Protein AF-A0A809QK45-F1 (afdb_monomer_lite)

Sequence (213 aa):
MKSGGFRRPSILADTLEALFGAIFLDAGFDAAREVIRALYAPVLASVDPTTLGKDAKTLLQEFLQSKKIALPQYNVVATHGAAHNQEFEIECLVPKLEIQVFGTGGSRRAGEQAAAKLALETALAMLVRSPAAKKAKPRASQLKLAGIATVQGDAAAAVAETKPQSARQKSLLDAETPKAEKTKASNSAANSEAEADEVLAHDVHPETHPKTA

pLDDT: mean 72.72, std 25.63, range [29.2, 98.62]

Foldseek 3Di:
DPPCLVVDVVSVVVVVVVVLVVCCVPPNDVRSVVVVCVVCVVVVVVDDPVPPPDQLQVVLQVVCVVVVFDHKDKDFPDWDDDPVQIKTKIWIDRPVLRDIFIAIDSDSVRRSSRNSNVSVVVVVVVVVDPDPDDDDDDDDDDDDDDDDDDDDDDDDDDDDDDDDDDDDDDDDDDDDDDDDDDDDDDDDDDDDDDDDDDDDDDDDDDDDDDDDD

Structure (mmCIF, N/CA/C/O backbone):
data_AF-A0A809QK45-F1
#
_entry.id   AF-A0A809QK45-F1
#
loop_
_atom_site.group_PDB
_atom_site.id
_atom_site.type_symbol
_atom_site.label_atom_id
_atom_site.label_alt_id
_atom_site.label_comp_id
_atom_site.label_asym_id
_atom_site.label_entity_id
_atom_site.label_seq_id
_atom_site.pdbx_PDB_ins_code
_atom_site.Cartn_x
_atom_site.Cartn_y
_atom_site.Cartn_z
_atom_site.occupancy
_atom_site.B_iso_or_equiv
_atom_site.auth_seq_id
_atom_site.auth_comp_id
_atom_site.auth_asym_id
_atom_site.auth_atom_id
_atom_site.pdbx_PDB_model_num
ATOM 1 N N . MET A 1 1 ? 22.207 19.625 -6.766 1.00 50.12 1 MET A N 1
ATOM 2 C CA . MET A 1 1 ? 21.008 19.145 -7.502 1.00 50.12 1 MET A CA 1
ATOM 3 C C . MET A 1 1 ? 19.793 19.952 -7.057 1.00 50.12 1 MET A C 1
ATOM 5 O O . MET A 1 1 ? 19.663 20.144 -5.857 1.00 50.12 1 MET A O 1
ATOM 9 N N . LYS A 1 2 ? 18.939 20.447 -7.971 1.00 59.69 2 LYS A N 1
ATOM 10 C CA . LYS A 1 2 ? 17.852 21.404 -7.637 1.00 59.69 2 LYS A CA 1
ATOM 11 C C . LYS A 1 2 ? 16.412 20.847 -7.702 1.00 59.69 2 LYS A C 1
ATOM 13 O O . LYS A 1 2 ? 15.522 21.472 -7.148 1.00 59.69 2 LYS A O 1
ATOM 18 N N . SER A 1 3 ? 16.168 19.692 -8.331 1.00 77.81 3 SER A N 1
ATOM 19 C CA . SER A 1 3 ? 14.808 19.149 -8.570 1.00 77.81 3 SER A CA 1
ATOM 20 C C . SER A 1 3 ? 14.350 18.041 -7.604 1.00 77.81 3 SER A C 1
ATOM 22 O O . SER A 1 3 ? 13.181 17.652 -7.614 1.00 77.81 3 SER A O 1
ATOM 24 N N . GLY A 1 4 ? 15.264 17.486 -6.798 1.00 80.50 4 GLY A N 1
ATOM 25 C CA . GLY A 1 4 ? 14.969 16.399 -5.853 1.00 80.50 4 GLY A CA 1
ATOM 26 C C . GLY A 1 4 ? 14.568 15.059 -6.491 1.00 80.50 4 GLY A C 1
ATOM 27 O O . GLY A 1 4 ? 14.076 14.190 -5.778 1.00 80.50 4 GLY A O 1
ATOM 28 N N . GLY A 1 5 ? 14.765 14.874 -7.805 1.00 82.56 5 GLY A N 1
ATOM 29 C CA . GLY A 1 5 ? 14.285 13.696 -8.548 1.00 82.56 5 GLY A CA 1
ATOM 30 C C . GLY A 1 5 ? 14.734 12.350 -7.967 1.00 82.56 5 GLY A C 1
ATOM 31 O O . GLY A 1 5 ? 13.923 11.439 -7.868 1.00 82.56 5 GLY A O 1
ATOM 32 N N . PHE A 1 6 ? 15.965 12.274 -7.449 1.00 83.50 6 PHE A N 1
ATOM 33 C CA . PHE A 1 6 ? 16.528 11.084 -6.790 1.00 83.50 6 PHE A CA 1
ATOM 34 C C . PHE A 1 6 ? 15.765 10.605 -5.537 1.00 83.50 6 PHE A C 1
ATOM 36 O O . PHE A 1 6 ? 16.063 9.537 -5.017 1.00 83.50 6 PHE A O 1
ATOM 43 N N . ARG A 1 7 ? 14.815 11.394 -5.016 1.00 84.06 7 ARG A N 1
ATOM 44 C CA . ARG A 1 7 ? 13.944 11.022 -3.887 1.00 84.06 7 ARG A CA 1
ATOM 45 C C . ARG A 1 7 ? 12.554 10.553 -4.322 1.00 84.06 7 ARG A C 1
ATOM 47 O O . ARG A 1 7 ? 11.752 10.211 -3.460 1.00 84.06 7 ARG A O 1
ATOM 54 N N . ARG A 1 8 ? 12.226 10.588 -5.620 1.00 87.50 8 ARG A N 1
ATOM 55 C CA . ARG A 1 8 ? 10.904 10.202 -6.135 1.00 87.50 8 ARG A CA 1
ATOM 56 C C . ARG A 1 8 ? 10.957 8.746 -6.610 1.00 87.50 8 ARG A C 1
ATOM 58 O O . ARG A 1 8 ? 11.655 8.490 -7.588 1.00 87.50 8 ARG A O 1
ATOM 65 N N . PRO A 1 9 ? 10.221 7.807 -5.980 1.00 87.00 9 PRO A N 1
ATOM 66 C CA . PRO A 1 9 ? 10.281 6.393 -6.350 1.00 87.00 9 PRO A CA 1
ATOM 67 C C . PRO A 1 9 ? 9.949 6.120 -7.820 1.00 87.00 9 PRO A C 1
ATOM 69 O O . PRO A 1 9 ? 10.589 5.265 -8.414 1.00 87.00 9 PRO A O 1
ATOM 72 N N . SER A 1 10 ? 9.022 6.880 -8.420 1.00 87.62 10 SER A N 1
ATOM 73 C CA . SER A 1 10 ? 8.696 6.748 -9.846 1.00 87.62 10 SER A CA 1
ATOM 74 C C . SER A 1 10 ? 9.899 7.059 -10.737 1.00 87.62 10 SER A C 1
ATOM 76 O O . SER A 1 10 ? 10.290 6.214 -11.517 1.00 87.62 10 SER A O 1
ATOM 78 N N . ILE A 1 11 ? 10.581 8.192 -10.530 1.00 91.94 11 ILE A N 1
ATOM 79 C CA . ILE A 1 11 ? 11.756 8.573 -11.336 1.00 91.94 11 ILE A CA 1
ATOM 80 C C . ILE A 1 11 ? 12.881 7.536 -11.203 1.00 91.94 11 ILE A C 1
ATOM 82 O O . ILE A 1 11 ? 13.577 7.253 -12.175 1.00 91.94 11 ILE A O 1
ATOM 86 N N . LEU A 1 12 ? 13.069 6.961 -10.010 1.00 94.06 12 LEU A N 1
ATOM 87 C CA . LEU A 1 12 ? 14.040 5.882 -9.806 1.00 94.06 12 LEU A CA 1
ATOM 88 C C . LEU A 1 12 ? 13.641 4.598 -10.552 1.00 94.06 12 LEU A C 1
ATOM 90 O O . LEU A 1 12 ? 14.515 3.958 -11.131 1.00 94.06 12 LEU A O 1
ATOM 94 N N . ALA A 1 13 ? 12.351 4.248 -10.568 1.00 94.44 13 ALA A N 1
ATOM 95 C CA . ALA A 1 13 ? 11.827 3.118 -11.333 1.00 94.44 13 ALA A CA 1
ATOM 96 C C . ALA A 1 13 ? 11.975 3.346 -12.847 1.00 94.44 13 ALA A C 1
ATOM 98 O O . ALA A 1 13 ? 12.605 2.528 -13.508 1.00 94.44 13 ALA A O 1
ATOM 99 N N . ASP A 1 14 ? 11.533 4.499 -13.363 1.00 95.44 14 ASP A N 1
ATOM 100 C CA . ASP A 1 14 ? 11.662 4.892 -14.774 1.00 95.44 14 ASP A CA 1
ATOM 101 C C . ASP A 1 14 ? 13.136 4.827 -15.240 1.00 95.44 14 ASP A C 1
ATOM 103 O O . ASP A 1 14 ? 13.447 4.377 -16.342 1.00 95.44 14 ASP A O 1
ATOM 107 N N . THR A 1 15 ? 14.076 5.239 -14.376 1.00 96.38 15 THR A N 1
ATOM 108 C CA . THR A 1 15 ? 15.524 5.182 -14.656 1.00 96.38 15 THR A CA 1
ATOM 109 C C . THR A 1 15 ? 16.054 3.742 -14.688 1.00 96.38 15 THR A C 1
ATOM 111 O O . THR A 1 15 ? 16.925 3.427 -15.499 1.00 96.38 15 THR A O 1
ATOM 114 N N . LEU A 1 16 ? 15.545 2.860 -13.822 1.00 96.12 16 LEU A N 1
ATOM 115 C CA . LEU A 1 16 ? 15.913 1.442 -13.802 1.00 96.12 16 LEU A CA 1
ATOM 116 C C . LEU A 1 16 ? 15.355 0.700 -15.028 1.00 96.12 16 LEU A C 1
ATOM 118 O O . LEU A 1 16 ? 16.074 -0.082 -15.646 1.00 96.12 16 LEU A O 1
ATOM 122 N N . GLU A 1 17 ? 14.113 0.991 -15.422 1.00 96.88 17 GLU A N 1
ATOM 123 C CA . GLU A 1 17 ? 13.506 0.462 -16.648 1.00 96.88 17 GLU A CA 1
ATOM 124 C C . GLU A 1 17 ? 14.274 0.915 -17.896 1.00 96.88 17 GLU A C 1
ATOM 126 O O . GLU A 1 17 ? 14.579 0.092 -18.759 1.00 96.88 17 GLU A O 1
ATOM 131 N N . ALA A 1 18 ? 14.684 2.187 -17.962 1.00 97.88 18 ALA A N 1
ATOM 132 C CA . ALA A 1 18 ? 15.527 2.693 -19.045 1.00 97.88 18 ALA A CA 1
ATOM 133 C C . ALA A 1 18 ? 16.890 1.975 -19.122 1.00 97.88 18 ALA A C 1
ATOM 135 O O . ALA A 1 18 ? 17.371 1.693 -20.221 1.00 97.88 18 ALA A O 1
ATOM 136 N N . LEU A 1 19 ? 17.496 1.627 -17.979 1.00 97.81 19 LEU A N 1
ATOM 137 C CA . LEU A 1 19 ? 18.737 0.845 -17.940 1.00 97.81 19 LEU A CA 1
ATOM 138 C C . LEU A 1 19 ? 18.531 -0.588 -18.458 1.00 97.81 19 LEU A C 1
ATOM 140 O O . LEU A 1 19 ? 19.356 -1.083 -19.223 1.00 97.81 19 LEU A O 1
ATOM 144 N N . PHE A 1 20 ? 17.427 -1.248 -18.093 1.00 98.06 20 PHE A N 1
ATOM 145 C CA . PHE A 1 20 ? 17.084 -2.562 -18.651 1.00 98.06 20 PHE A CA 1
ATOM 146 C C . PHE A 1 20 ? 16.799 -2.491 -20.156 1.00 98.06 20 PHE A C 1
ATOM 148 O O . PHE A 1 20 ? 17.227 -3.377 -20.894 1.00 98.06 20 PHE A O 1
ATOM 155 N N . GLY A 1 21 ? 16.152 -1.417 -20.620 1.00 98.12 21 GLY A N 1
ATOM 156 C CA . GLY A 1 21 ? 15.954 -1.134 -22.041 1.00 98.12 21 GLY A CA 1
ATOM 157 C C . GLY A 1 21 ? 17.273 -0.981 -22.802 1.00 98.12 21 GLY A C 1
ATOM 158 O O . GLY A 1 21 ? 17.435 -1.593 -23.853 1.00 98.12 21 GLY A O 1
ATOM 159 N N . ALA A 1 22 ? 18.242 -0.241 -22.254 1.00 98.44 22 ALA A N 1
ATOM 160 C CA . ALA A 1 22 ? 19.572 -0.107 -22.852 1.00 98.44 22 ALA A CA 1
ATOM 161 C C . ALA A 1 22 ? 20.294 -1.463 -22.960 1.00 98.44 22 ALA A C 1
ATOM 163 O O . ALA A 1 22 ? 20.740 -1.834 -24.039 1.00 98.44 22 ALA A O 1
ATOM 164 N N . ILE A 1 23 ? 20.313 -2.260 -21.883 1.00 98.19 23 ILE A N 1
ATOM 165 C CA . ILE A 1 23 ? 20.928 -3.602 -21.891 1.00 98.19 23 ILE A CA 1
ATOM 166 C C . ILE A 1 23 ? 20.243 -4.524 -22.914 1.00 98.19 23 ILE A C 1
ATOM 168 O O . ILE A 1 23 ? 20.918 -5.293 -23.596 1.00 98.19 23 ILE A O 1
ATOM 172 N N . PHE A 1 24 ? 18.917 -4.442 -23.050 1.00 98.38 24 PHE A N 1
ATOM 173 C CA . PHE A 1 24 ? 18.170 -5.202 -24.053 1.00 98.38 24 PHE A CA 1
ATOM 174 C C . PHE A 1 24 ? 18.530 -4.795 -25.491 1.00 98.38 24 PHE A C 1
ATOM 176 O O . PHE A 1 24 ? 18.666 -5.668 -26.345 1.00 98.38 24 PHE A O 1
ATOM 183 N N . LEU A 1 25 ? 18.702 -3.497 -25.760 1.00 98.44 25 LEU A N 1
ATOM 184 C CA . LEU A 1 25 ? 19.086 -2.992 -27.082 1.00 98.44 25 LEU A CA 1
ATOM 185 C C . LEU A 1 25 ? 20.550 -3.313 -27.432 1.00 98.44 25 LEU A C 1
ATOM 187 O O . LEU A 1 25 ? 20.824 -3.676 -28.573 1.00 98.44 25 LEU A O 1
ATOM 191 N N . ASP A 1 26 ? 21.463 -3.226 -26.462 1.00 98.25 26 ASP A N 1
ATOM 192 C CA . ASP A 1 26 ? 22.903 -3.424 -26.675 1.00 98.25 26 ASP A CA 1
ATOM 193 C C . ASP A 1 26 ? 23.318 -4.908 -26.692 1.00 98.25 26 ASP A C 1
ATOM 195 O O . ASP A 1 26 ? 24.222 -5.295 -27.433 1.00 98.25 26 ASP A O 1
ATOM 199 N N . ALA A 1 27 ? 22.689 -5.746 -25.857 1.00 97.81 27 ALA A N 1
ATOM 200 C CA . ALA A 1 27 ? 23.113 -7.129 -25.598 1.00 97.81 27 ALA A CA 1
ATOM 201 C C . ALA A 1 27 ? 21.998 -8.185 -25.759 1.00 97.81 27 ALA A C 1
ATOM 203 O O . ALA A 1 27 ? 22.238 -9.379 -25.556 1.00 97.81 27 ALA A O 1
ATOM 204 N N . GLY A 1 28 ? 20.788 -7.776 -26.146 1.00 97.88 28 GLY A N 1
ATOM 205 C CA . GLY A 1 28 ? 19.671 -8.675 -26.428 1.00 97.88 28 GLY A CA 1
ATOM 206 C C . GLY A 1 28 ? 18.946 -9.225 -25.193 1.00 97.88 28 GLY A C 1
ATOM 207 O O . GLY A 1 28 ? 19.245 -8.911 -24.037 1.00 97.88 28 GLY A O 1
ATOM 208 N N . PHE A 1 29 ? 17.947 -10.073 -25.459 1.00 97.75 29 PHE A N 1
ATOM 209 C CA . PHE A 1 29 ? 17.014 -10.574 -24.446 1.00 97.75 29 PHE A CA 1
ATOM 210 C C . PHE A 1 29 ? 17.688 -11.363 -23.319 1.00 97.75 29 PHE A C 1
ATOM 212 O O . PHE A 1 29 ? 17.414 -11.094 -22.151 1.00 97.75 29 PHE A O 1
ATOM 219 N N . ASP A 1 30 ? 18.561 -12.319 -23.641 1.00 98.19 30 ASP A N 1
ATOM 220 C CA . ASP A 1 30 ? 19.132 -13.217 -22.631 1.00 98.19 30 ASP A CA 1
ATOM 221 C C . ASP A 1 30 ? 20.040 -12.478 -21.642 1.00 98.19 30 ASP A C 1
ATOM 223 O O . ASP A 1 30 ? 19.968 -12.727 -20.437 1.00 98.19 30 ASP A O 1
ATOM 227 N N . ALA A 1 31 ? 20.822 -11.504 -22.120 1.00 97.81 31 ALA A N 1
ATOM 228 C CA . ALA A 1 31 ? 21.641 -10.647 -21.267 1.00 97.81 31 ALA A CA 1
ATOM 229 C C . ALA A 1 31 ? 20.774 -9.795 -20.323 1.00 97.81 31 ALA A C 1
ATOM 231 O O . ALA A 1 31 ? 21.003 -9.787 -19.111 1.00 97.81 31 ALA A O 1
ATOM 232 N N . ALA A 1 32 ? 19.732 -9.139 -20.849 1.00 98.19 32 ALA A N 1
ATOM 233 C CA . ALA A 1 32 ? 18.794 -8.363 -20.037 1.00 98.19 32 ALA A CA 1
ATOM 234 C C . ALA A 1 32 ? 18.061 -9.242 -19.006 1.00 98.19 32 ALA A C 1
ATOM 236 O O . ALA A 1 32 ? 17.965 -8.880 -17.831 1.00 98.19 32 ALA A O 1
ATOM 237 N N . ARG A 1 33 ? 17.605 -10.434 -19.414 1.00 97.81 33 ARG A N 1
ATOM 238 C CA . ARG A 1 33 ? 16.945 -11.422 -18.550 1.00 97.81 33 ARG A CA 1
ATOM 239 C C . ARG A 1 33 ? 17.852 -11.867 -17.405 1.00 97.81 33 ARG A C 1
ATOM 241 O O . ARG A 1 33 ? 17.383 -11.932 -16.271 1.00 97.81 33 ARG A O 1
ATOM 248 N N . GLU A 1 34 ? 19.125 -12.160 -17.666 1.00 98.06 34 GLU A N 1
ATOM 249 C CA . GLU A 1 34 ? 20.066 -12.566 -16.617 1.00 98.06 34 GLU A CA 1
ATOM 250 C C . GLU A 1 34 ? 20.407 -11.420 -15.653 1.00 98.06 34 GLU A C 1
ATOM 252 O O . GLU A 1 34 ? 20.452 -11.653 -14.444 1.00 98.06 34 GLU A O 1
ATOM 257 N N . VAL A 1 35 ? 20.530 -10.174 -16.130 1.00 97.62 35 VAL A N 1
ATOM 258 C CA . VAL A 1 35 ? 20.703 -8.997 -15.254 1.00 97.62 35 VAL A CA 1
ATOM 259 C C . VAL A 1 35 ? 19.481 -8.785 -14.354 1.00 97.62 35 VAL A C 1
ATOM 261 O O . VAL A 1 35 ? 19.626 -8.672 -13.136 1.00 97.62 35 VAL A O 1
ATOM 264 N N . ILE A 1 36 ? 18.268 -8.788 -14.920 1.00 97.19 36 ILE A N 1
ATOM 265 C CA . ILE A 1 36 ? 17.023 -8.644 -14.148 1.00 97.19 36 ILE A CA 1
ATOM 266 C C . ILE A 1 36 ? 16.903 -9.783 -13.126 1.00 97.19 36 ILE A C 1
ATOM 268 O O . ILE A 1 36 ? 16.617 -9.536 -11.953 1.00 97.19 36 ILE A O 1
ATOM 272 N N . ARG A 1 37 ? 17.186 -11.028 -13.534 1.00 96.38 37 ARG A N 1
ATOM 273 C CA . ARG A 1 37 ? 17.165 -12.201 -12.649 1.00 96.38 37 ARG A CA 1
ATOM 274 C C . ARG A 1 37 ? 18.163 -12.062 -11.501 1.00 96.38 37 ARG A C 1
ATOM 276 O O . ARG A 1 37 ? 17.786 -12.323 -10.363 1.00 96.38 37 ARG A O 1
ATOM 283 N N . ALA A 1 38 ? 19.394 -11.628 -11.769 1.00 96.31 38 ALA A N 1
ATOM 284 C CA . ALA A 1 38 ? 20.421 -11.436 -10.746 1.00 96.31 38 ALA A CA 1
ATOM 285 C C . ALA A 1 38 ? 20.035 -10.362 -9.712 1.00 96.31 38 ALA A C 1
ATOM 287 O O . ALA A 1 38 ? 20.296 -10.539 -8.523 1.00 96.31 38 ALA A O 1
ATOM 288 N N . LEU A 1 39 ? 19.374 -9.283 -10.145 1.00 95.12 39 LEU A N 1
ATOM 289 C CA . LEU A 1 39 ? 18.920 -8.202 -9.264 1.00 95.12 39 LEU A CA 1
ATOM 290 C C . LEU A 1 39 ? 17.680 -8.583 -8.437 1.00 95.12 39 LEU A C 1
ATOM 292 O O . LEU A 1 39 ? 17.622 -8.278 -7.247 1.00 95.12 39 LEU A O 1
ATOM 296 N N . TYR A 1 40 ? 16.696 -9.259 -9.039 1.00 93.19 40 TYR A N 1
ATOM 297 C CA . TYR A 1 40 ? 15.418 -9.559 -8.380 1.00 93.19 40 TYR A CA 1
ATOM 298 C C . TYR A 1 40 ? 15.400 -10.883 -7.605 1.00 93.19 40 TYR A C 1
ATOM 300 O O . TYR A 1 40 ? 14.667 -10.979 -6.622 1.00 93.19 40 TYR A O 1
ATOM 308 N N . ALA A 1 41 ? 16.200 -11.891 -7.973 1.00 92.88 41 ALA A N 1
ATOM 309 C CA . ALA A 1 41 ? 16.254 -13.168 -7.252 1.00 92.88 41 ALA A CA 1
ATOM 310 C C . ALA A 1 41 ? 16.512 -13.040 -5.731 1.00 92.88 41 ALA A C 1
ATOM 312 O O . ALA A 1 41 ? 15.760 -13.658 -4.975 1.00 92.88 41 ALA A O 1
ATOM 313 N N . PRO A 1 42 ? 17.491 -12.248 -5.236 1.00 90.50 42 PRO A N 1
ATOM 314 C CA . PRO A 1 42 ? 17.694 -12.097 -3.793 1.00 90.50 42 PRO A CA 1
ATOM 315 C C . PRO A 1 42 ? 16.534 -11.365 -3.101 1.00 90.50 42 PRO A C 1
ATOM 317 O O . PRO A 1 42 ? 16.226 -11.670 -1.953 1.00 90.50 42 PRO A O 1
ATOM 320 N N . VAL A 1 43 ? 15.854 -10.445 -3.796 1.00 86.19 43 VAL A N 1
ATOM 321 C CA . VAL A 1 43 ? 14.664 -9.759 -3.266 1.00 86.19 43 VAL A CA 1
ATOM 322 C C . VAL A 1 43 ? 13.517 -10.761 -3.115 1.00 86.19 43 VAL A C 1
ATOM 324 O O . VAL A 1 43 ? 12.972 -10.924 -2.025 1.00 86.19 43 VAL A O 1
ATOM 327 N N . LEU A 1 44 ? 13.210 -11.501 -4.184 1.00 85.12 44 LEU A N 1
ATOM 328 C CA . LEU A 1 44 ? 12.145 -12.508 -4.228 1.00 85.12 44 LEU A CA 1
ATOM 329 C C . LEU A 1 44 ? 12.369 -13.681 -3.255 1.00 85.12 44 LEU A C 1
ATOM 331 O O . LEU A 1 44 ? 11.401 -14.273 -2.793 1.00 85.12 44 LEU A O 1
ATOM 335 N N . ALA A 1 45 ? 13.615 -13.994 -2.890 1.00 86.81 45 ALA A N 1
ATOM 336 C CA . ALA A 1 45 ? 13.920 -15.021 -1.889 1.00 86.81 45 ALA A CA 1
ATOM 337 C C . ALA A 1 45 ? 13.477 -14.651 -0.454 1.00 86.81 45 ALA A C 1
ATOM 339 O O . ALA A 1 45 ? 13.326 -15.536 0.385 1.00 86.81 45 ALA A O 1
ATOM 340 N N . SER A 1 46 ? 13.270 -13.360 -0.166 1.00 78.62 46 SER A N 1
ATOM 341 C CA . SER A 1 46 ? 12.847 -12.839 1.151 1.00 78.62 46 SER A CA 1
ATOM 342 C C . SER A 1 46 ? 11.349 -12.522 1.251 1.00 78.62 46 SER A C 1
ATOM 344 O O . SER A 1 46 ? 10.886 -11.936 2.229 1.00 78.62 46 SER A O 1
ATOM 346 N N . VAL A 1 47 ? 10.594 -12.880 0.216 1.00 76.94 47 VAL A N 1
ATOM 347 C CA . VAL A 1 47 ? 9.238 -12.406 -0.049 1.00 76.94 47 VAL A CA 1
ATOM 348 C C . VAL A 1 47 ? 8.210 -13.508 0.209 1.00 76.94 47 VAL A C 1
ATOM 350 O O . VAL A 1 47 ? 8.350 -14.630 -0.268 1.00 76.94 47 VAL A O 1
ATOM 353 N N . ASP A 1 48 ? 7.138 -13.165 0.922 1.00 75.44 48 ASP A N 1
ATOM 354 C CA . ASP A 1 48 ? 5.965 -14.027 1.082 1.00 75.44 48 ASP A CA 1
ATOM 355 C C . ASP A 1 48 ? 4.954 -13.769 -0.058 1.00 75.44 48 ASP A C 1
ATOM 357 O O . ASP A 1 48 ? 4.381 -12.677 -0.139 1.00 75.44 48 ASP A O 1
ATOM 361 N N . PRO A 1 49 ? 4.688 -14.753 -0.940 1.00 69.12 49 PRO A N 1
ATOM 362 C CA . PRO A 1 49 ? 3.779 -14.585 -2.072 1.00 69.12 49 PRO A CA 1
ATOM 363 C C . PRO A 1 49 ? 2.306 -14.417 -1.668 1.00 69.12 49 PRO A C 1
ATOM 365 O O . PRO A 1 49 ? 1.495 -14.053 -2.517 1.00 69.12 49 PRO A O 1
ATOM 368 N N . THR A 1 50 ? 1.931 -14.664 -0.406 1.00 65.56 50 THR A N 1
ATOM 369 C CA . TH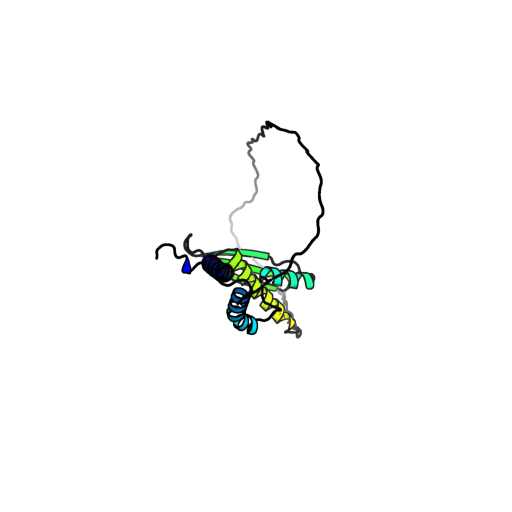R A 1 50 ? 0.556 -14.435 0.074 1.00 65.56 50 THR A CA 1
ATOM 370 C C . THR A 1 50 ? 0.295 -12.984 0.486 1.00 65.56 50 THR A C 1
ATOM 372 O O . THR A 1 50 ? -0.860 -12.553 0.495 1.00 65.56 50 THR A O 1
ATOM 375 N N . THR A 1 51 ? 1.350 -12.211 0.766 1.00 62.53 51 THR A N 1
ATOM 376 C CA . THR A 1 51 ? 1.265 -10.793 1.155 1.00 62.53 51 THR A CA 1
ATOM 377 C C . THR A 1 51 ? 1.858 -9.831 0.123 1.00 62.53 51 THR A C 1
ATOM 379 O O . THR A 1 51 ? 1.563 -8.635 0.173 1.00 62.53 51 THR A O 1
ATOM 382 N N . LEU A 1 52 ? 2.654 -10.306 -0.843 1.00 64.06 52 LEU A N 1
ATOM 383 C CA . LEU A 1 52 ? 3.279 -9.427 -1.831 1.00 64.06 52 LEU A CA 1
ATOM 384 C C . LEU A 1 52 ? 2.309 -8.919 -2.910 1.00 64.06 52 LEU A C 1
ATOM 386 O O . LEU A 1 52 ? 1.526 -9.667 -3.490 1.00 64.06 52 LEU A O 1
ATOM 390 N N . GLY A 1 53 ? 2.432 -7.635 -3.251 1.00 66.50 53 GLY A N 1
ATOM 391 C CA . GLY A 1 53 ? 1.835 -7.041 -4.453 1.00 66.50 53 GLY A CA 1
ATOM 392 C C . GLY A 1 53 ? 0.371 -6.609 -4.332 1.00 66.50 53 GLY A C 1
ATOM 393 O O . GLY A 1 53 ? -0.074 -5.802 -5.146 1.00 66.50 53 GLY A O 1
ATOM 394 N N . LYS A 1 54 ? -0.368 -7.060 -3.312 1.00 74.50 54 LYS A N 1
ATOM 395 C CA . LYS A 1 54 ? -1.707 -6.532 -3.008 1.00 74.50 54 LYS A CA 1
ATOM 396 C C . LYS A 1 54 ? -1.620 -5.337 -2.063 1.00 74.50 54 LYS A C 1
ATOM 398 O O . LYS A 1 54 ? -0.923 -5.380 -1.052 1.00 74.50 54 LYS A O 1
ATOM 403 N N . ASP A 1 55 ? -2.352 -4.269 -2.369 1.00 88.44 55 ASP A N 1
ATOM 404 C CA . ASP A 1 55 ? -2.445 -3.123 -1.470 1.00 88.44 55 ASP A CA 1
ATOM 405 C C . ASP A 1 55 ? -3.297 -3.462 -0.231 1.00 88.44 55 ASP A C 1
ATOM 407 O O . ASP A 1 55 ? -4.247 -4.249 -0.294 1.00 88.44 55 ASP A O 1
ATOM 411 N N . ALA A 1 56 ? -2.957 -2.870 0.915 1.00 91.38 56 ALA A N 1
ATOM 412 C CA . ALA A 1 56 ? -3.575 -3.192 2.199 1.00 91.38 56 ALA A CA 1
ATOM 413 C C . ALA A 1 56 ? -5.080 -2.874 2.234 1.00 91.38 56 ALA A C 1
ATOM 415 O O . ALA A 1 56 ? -5.847 -3.579 2.892 1.00 91.38 56 ALA A O 1
ATOM 416 N N . LYS A 1 57 ? -5.523 -1.851 1.490 1.00 94.12 57 LYS A N 1
ATOM 417 C CA . LYS A 1 57 ? -6.945 -1.504 1.356 1.00 94.12 57 LYS A CA 1
ATOM 418 C C . LYS A 1 57 ? -7.716 -2.571 0.574 1.00 94.12 57 LYS A C 1
ATOM 420 O O . LYS A 1 57 ? -8.843 -2.879 0.955 1.00 94.12 57 LYS A O 1
ATOM 425 N N . THR A 1 58 ? -7.139 -3.157 -0.473 1.00 93.88 58 THR A N 1
ATOM 426 C CA . THR A 1 58 ? -7.729 -4.302 -1.190 1.00 93.88 58 THR A CA 1
ATOM 427 C C . THR A 1 58 ? -7.737 -5.560 -0.322 1.00 93.88 58 THR A C 1
ATOM 429 O O . THR A 1 58 ? -8.790 -6.177 -0.177 1.00 93.88 58 THR A O 1
ATOM 432 N N . LEU A 1 59 ? -6.625 -5.892 0.349 1.00 93.81 59 LEU A N 1
ATOM 433 C CA . LEU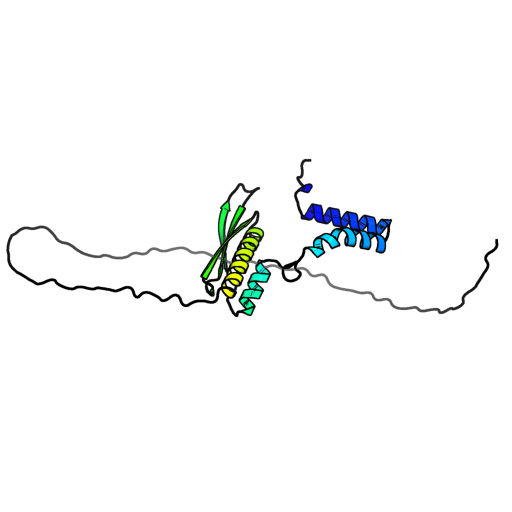 A 1 59 ? -6.548 -7.043 1.264 1.00 93.81 59 LEU A CA 1
ATOM 434 C C . LEU A 1 59 ? -7.597 -6.980 2.387 1.00 93.81 59 LEU A C 1
ATOM 436 O O . LEU A 1 59 ? -8.271 -7.972 2.666 1.00 93.81 59 LEU A O 1
ATOM 440 N N . LEU A 1 60 ? -7.781 -5.809 3.007 1.00 95.94 60 LEU A N 1
ATOM 441 C CA . LEU A 1 60 ? -8.802 -5.614 4.038 1.00 95.94 60 LEU A CA 1
ATOM 442 C C . LEU A 1 60 ? -10.226 -5.780 3.482 1.00 95.94 60 LEU A C 1
ATOM 444 O O . LEU A 1 60 ? -11.078 -6.366 4.148 1.00 95.94 60 LEU A O 1
ATOM 448 N N . GLN A 1 61 ? -10.496 -5.297 2.266 1.00 96.38 61 GLN A N 1
ATOM 449 C CA . GLN A 1 61 ? -11.805 -5.467 1.628 1.00 96.38 61 GLN A CA 1
ATOM 450 C C . GLN A 1 61 ? -12.095 -6.935 1.300 1.00 96.38 61 GLN A C 1
ATOM 452 O O . GLN A 1 61 ? -13.156 -7.424 1.686 1.00 96.38 61 GLN A O 1
ATOM 457 N N . GLU A 1 62 ? -11.153 -7.650 0.672 1.00 94.94 62 GLU A N 1
ATOM 458 C CA . GLU A 1 62 ? -11.265 -9.091 0.399 1.00 94.94 62 GLU A CA 1
ATOM 459 C C . GLU A 1 62 ? -11.525 -9.877 1.695 1.00 94.94 62 GLU A C 1
ATOM 461 O O . GLU A 1 62 ? -12.451 -10.692 1.768 1.00 94.94 62 GLU A O 1
ATOM 466 N N . PHE A 1 63 ? -10.761 -9.582 2.755 1.00 94.94 63 PHE A N 1
ATOM 467 C CA . PHE A 1 63 ? -10.928 -10.202 4.067 1.00 94.94 63 PHE A CA 1
ATOM 468 C C . PHE A 1 63 ? -12.342 -9.986 4.626 1.00 94.94 63 PHE A C 1
ATOM 470 O O . PHE A 1 63 ? -13.022 -10.957 4.969 1.00 94.94 63 PHE A O 1
ATOM 477 N N . LEU A 1 64 ? -12.819 -8.739 4.692 1.00 96.81 64 LEU A N 1
ATOM 478 C CA . LEU A 1 64 ? -14.128 -8.415 5.271 1.00 96.81 64 LEU A CA 1
ATOM 479 C C . LEU A 1 64 ? -15.283 -8.989 4.440 1.00 96.81 64 LEU A C 1
ATOM 481 O O . LEU A 1 64 ? -16.199 -9.595 5.005 1.00 96.81 64 LEU A O 1
ATOM 485 N N . GLN A 1 65 ? -15.202 -8.898 3.109 1.00 97.19 65 GLN A N 1
ATOM 486 C CA . GLN A 1 65 ? -16.177 -9.497 2.195 1.00 97.19 65 GLN A CA 1
ATOM 487 C C . GLN A 1 65 ? -16.249 -11.022 2.363 1.00 97.19 65 GLN A C 1
ATOM 489 O O . GLN A 1 65 ? -17.350 -11.566 2.467 1.00 97.19 65 GLN A O 1
ATOM 494 N N . SER A 1 66 ? -15.107 -11.712 2.500 1.00 96.12 66 SER A N 1
ATOM 495 C CA . SER A 1 66 ? -15.069 -13.169 2.737 1.00 96.12 66 SER A CA 1
ATOM 496 C C . SER A 1 66 ? -15.802 -13.595 4.019 1.00 96.12 66 SER A C 1
ATOM 498 O O . SER A 1 66 ? -16.322 -14.709 4.109 1.00 96.12 66 SER A O 1
ATOM 500 N N . LYS A 1 67 ? -15.885 -12.698 5.012 1.00 95.00 67 LYS A N 1
ATOM 501 C CA . LYS A 1 67 ? -16.598 -12.899 6.284 1.00 95.00 67 LYS A CA 1
ATOM 502 C C . LYS A 1 67 ? -18.025 -12.339 6.283 1.00 95.00 67 LYS A C 1
ATOM 504 O O . LYS A 1 67 ? -18.682 -12.390 7.321 1.00 95.00 67 LYS A O 1
ATOM 509 N N . LYS A 1 68 ? -18.520 -11.832 5.145 1.00 97.06 68 LYS A N 1
ATOM 510 C CA . LYS A 1 68 ? -19.817 -11.136 5.007 1.00 97.06 68 LYS A CA 1
ATOM 511 C C . LYS A 1 68 ? -19.943 -9.921 5.941 1.00 97.06 68 LYS A C 1
ATOM 513 O O . LYS A 1 68 ? -21.025 -9.616 6.442 1.00 97.06 68 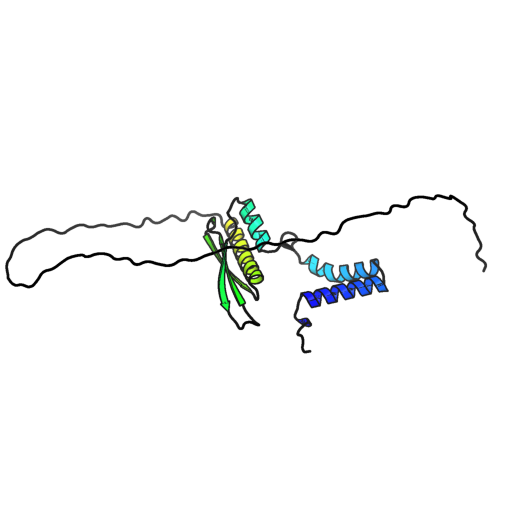LYS A O 1
ATOM 518 N N . ILE A 1 69 ? -18.826 -9.239 6.190 1.00 96.75 69 ILE A N 1
ATOM 519 C CA . ILE A 1 69 ? -18.757 -8.002 6.968 1.00 96.75 69 ILE A CA 1
ATOM 520 C C . ILE A 1 69 ? -18.798 -6.812 6.001 1.00 96.75 69 ILE A C 1
ATOM 522 O O . ILE A 1 69 ? -18.290 -6.891 4.883 1.00 96.75 69 ILE A O 1
ATOM 526 N N . ALA A 1 70 ? -19.427 -5.713 6.422 1.00 96.94 70 ALA A N 1
ATOM 527 C CA . ALA A 1 70 ? -19.460 -4.475 5.651 1.00 96.94 70 ALA A CA 1
ATOM 528 C C . ALA A 1 70 ? -18.046 -3.912 5.407 1.00 96.94 70 ALA A C 1
ATOM 530 O O . ALA A 1 70 ? -17.126 -4.133 6.196 1.00 96.94 70 ALA A O 1
ATOM 531 N N . LEU A 1 71 ? -17.896 -3.164 4.313 1.00 96.94 71 LEU A N 1
ATOM 532 C CA . LEU A 1 71 ? -16.640 -2.517 3.936 1.00 96.94 71 LEU A CA 1
ATOM 533 C C . LEU A 1 71 ? -16.178 -1.496 4.999 1.00 96.94 71 LEU A C 1
ATOM 535 O O . LEU A 1 71 ? -17.018 -0.924 5.701 1.00 96.94 71 LEU A O 1
ATOM 539 N N . PRO A 1 72 ? -14.858 -1.256 5.118 1.00 97.44 72 PRO A N 1
ATOM 540 C CA . PRO A 1 72 ? -14.307 -0.314 6.086 1.00 97.44 72 PRO A CA 1
ATOM 541 C C . PRO A 1 72 ? -14.668 1.129 5.715 1.00 97.44 72 PRO A C 1
ATOM 543 O O . PRO A 1 72 ? -14.696 1.490 4.536 1.00 97.44 72 PRO A O 1
ATOM 546 N N . GLN A 1 73 ? -14.915 1.959 6.726 1.00 98.00 73 GLN A N 1
ATOM 547 C CA . GLN A 1 73 ? -15.129 3.400 6.564 1.00 98.00 73 GLN A CA 1
ATOM 548 C C . GLN A 1 73 ? -13.812 4.135 6.832 1.00 98.00 73 GLN A C 1
ATOM 550 O O . GLN A 1 73 ? -13.092 3.765 7.758 1.00 98.00 73 GLN A O 1
ATOM 555 N N . TYR A 1 74 ? -13.508 5.164 6.035 1.00 98.00 74 TYR A N 1
ATOM 556 C CA . TYR A 1 74 ? -12.295 5.974 6.181 1.00 98.00 74 TYR A CA 1
ATOM 557 C C . TYR A 1 74 ? -12.644 7.448 6.356 1.00 98.00 74 TYR A C 1
ATOM 559 O O . TYR A 1 74 ? -13.363 8.002 5.524 1.00 98.00 74 TYR A O 1
ATOM 567 N N . ASN A 1 75 ? -12.082 8.084 7.383 1.00 98.12 75 ASN A N 1
ATOM 568 C CA . ASN A 1 75 ? -12.261 9.509 7.663 1.00 98.12 75 ASN A CA 1
ATOM 569 C C . ASN A 1 75 ? -10.898 10.208 7.726 1.00 98.12 75 ASN A C 1
ATOM 571 O O . ASN A 1 75 ? -9.978 9.710 8.370 1.00 98.12 75 ASN A O 1
ATOM 575 N N . VAL A 1 76 ? -10.762 11.383 7.103 1.00 97.88 76 VAL A N 1
ATOM 576 C CA . VAL A 1 76 ? -9.615 12.271 7.365 1.00 97.88 76 VAL A CA 1
ATOM 577 C C . VAL A 1 76 ? -9.893 12.975 8.690 1.00 97.88 76 VAL A C 1
ATOM 579 O O . VAL A 1 76 ? -10.789 13.816 8.743 1.00 97.88 76 VAL A O 1
ATOM 582 N N . VAL A 1 77 ? -9.160 12.629 9.749 1.00 97.94 77 VAL A N 1
ATOM 583 C CA . VAL A 1 77 ? -9.369 13.220 11.085 1.00 97.94 77 VAL A CA 1
ATOM 584 C C . VAL A 1 77 ? -8.493 14.445 11.323 1.00 97.94 77 VAL A C 1
ATOM 586 O O . VAL A 1 77 ? -8.922 15.378 11.997 1.00 97.94 77 VAL A O 1
ATOM 589 N N . ALA A 1 78 ? -7.313 14.494 10.701 1.00 96.75 78 ALA A N 1
ATOM 590 C CA . ALA A 1 78 ? -6.438 15.657 10.739 1.00 96.75 78 ALA A CA 1
ATOM 591 C C . ALA A 1 78 ? -5.616 15.811 9.450 1.00 96.75 78 ALA A C 1
ATOM 593 O O . ALA A 1 78 ? -5.456 14.892 8.640 1.00 96.75 78 ALA A O 1
ATOM 594 N N . THR A 1 79 ? -5.088 17.014 9.238 1.00 96.88 79 THR A N 1
ATOM 595 C CA . THR A 1 79 ? -4.073 17.292 8.218 1.00 96.88 79 THR A CA 1
ATOM 596 C C . THR A 1 79 ? -3.055 18.249 8.819 1.00 96.88 79 THR A C 1
ATOM 598 O O . THR A 1 79 ? -3.397 19.360 9.218 1.00 96.88 79 THR A O 1
ATOM 601 N N . HIS A 1 80 ? -1.813 17.792 8.898 1.00 94.25 80 HIS A N 1
ATOM 602 C CA . HIS A 1 80 ? -0.693 18.466 9.537 1.00 94.25 80 HIS A CA 1
ATOM 603 C C . HIS A 1 80 ? 0.306 18.973 8.488 1.00 94.25 80 HIS A C 1
ATOM 605 O O . HIS A 1 80 ? 0.299 18.531 7.338 1.00 94.25 80 HIS A O 1
ATOM 611 N N . GLY A 1 81 ? 1.202 19.874 8.896 1.00 93.44 81 GLY A N 1
ATOM 612 C CA . GLY A 1 81 ? 2.299 20.360 8.055 1.00 93.44 81 GLY A CA 1
ATOM 613 C C . GLY A 1 81 ? 1.919 21.455 7.049 1.00 93.44 81 GLY A C 1
ATOM 614 O O . GLY A 1 81 ? 0.761 21.840 6.887 1.00 93.44 81 GLY A O 1
ATOM 615 N N . ALA A 1 82 ? 2.938 22.001 6.383 1.00 89.38 82 ALA A N 1
ATOM 616 C CA . ALA A 1 82 ? 2.770 23.023 5.351 1.00 89.38 82 ALA A CA 1
ATOM 617 C C . ALA A 1 82 ? 2.233 22.408 4.047 1.00 89.38 82 ALA A C 1
ATOM 619 O O . ALA A 1 82 ? 2.458 21.234 3.781 1.00 89.38 82 ALA A O 1
ATOM 620 N N . ALA A 1 83 ? 1.606 23.205 3.175 1.00 84.38 83 ALA A N 1
ATOM 621 C CA . ALA A 1 83 ? 0.974 22.721 1.935 1.00 84.38 83 ALA A CA 1
ATOM 622 C C . ALA A 1 83 ? 1.888 21.887 1.000 1.00 84.38 83 ALA A C 1
ATOM 624 O O . ALA A 1 83 ? 1.397 21.064 0.237 1.00 84.38 83 ALA A O 1
ATOM 625 N N . HIS A 1 84 ? 3.210 22.080 1.063 1.00 84.50 84 HIS A N 1
ATOM 626 C CA . HIS A 1 84 ? 4.210 21.340 0.280 1.00 84.50 84 HIS A CA 1
ATOM 627 C C . HIS A 1 84 ? 4.829 20.133 1.021 1.00 84.50 84 HIS A C 1
ATOM 629 O O . HIS A 1 84 ? 5.679 19.444 0.464 1.00 84.50 84 HIS A O 1
ATOM 635 N N . ASN A 1 85 ? 4.441 19.905 2.276 1.00 88.00 85 ASN A N 1
ATOM 636 C CA . ASN A 1 85 ? 4.880 18.809 3.138 1.00 88.00 85 ASN A CA 1
ATOM 637 C C . ASN A 1 85 ? 3.744 18.463 4.120 1.00 88.00 85 ASN A C 1
ATOM 639 O O . ASN A 1 85 ? 3.886 18.628 5.334 1.00 88.00 85 ASN A O 1
ATOM 643 N N . GLN A 1 86 ? 2.584 18.092 3.568 1.00 92.94 86 GLN A N 1
ATOM 644 C CA . GLN A 1 86 ? 1.403 17.736 4.353 1.00 92.94 86 GLN A CA 1
ATOM 645 C C . GLN A 1 86 ? 1.469 16.283 4.811 1.00 92.94 86 GLN A C 1
ATOM 647 O O . GLN A 1 86 ? 1.861 15.406 4.045 1.00 92.94 86 GLN A O 1
ATOM 652 N N . GLU A 1 87 ? 0.996 16.028 6.025 1.00 96.44 87 GLU A N 1
ATOM 653 C CA . GLU A 1 87 ? 0.726 14.689 6.536 1.00 96.44 87 GLU A CA 1
ATOM 654 C C . GLU A 1 87 ? -0.769 14.560 6.836 1.00 96.44 87 GLU A C 1
ATOM 656 O O . GLU A 1 87 ? -1.357 15.402 7.511 1.00 96.44 87 GLU A O 1
ATOM 661 N N . PHE A 1 88 ? -1.399 13.514 6.310 1.00 97.62 88 PHE A N 1
ATOM 662 C CA . PHE A 1 88 ? -2.816 13.229 6.507 1.00 97.62 88 PHE A CA 1
ATOM 663 C C . PHE A 1 88 ? -2.961 12.124 7.540 1.00 97.62 88 PHE A C 1
ATOM 665 O O . PHE A 1 88 ? -2.364 11.061 7.374 1.00 97.62 88 PHE A O 1
ATOM 672 N N . GLU A 1 89 ? -3.777 12.357 8.563 1.00 98.12 89 GLU A N 1
ATOM 673 C CA . GLU A 1 89 ? -4.166 11.336 9.531 1.00 98.12 89 GLU A CA 1
ATOM 674 C C . GLU A 1 89 ? -5.539 10.783 9.147 1.00 98.12 89 GLU A C 1
ATOM 676 O O . GLU A 1 89 ? -6.515 11.531 9.013 1.00 98.12 89 GLU A O 1
ATOM 681 N N . ILE A 1 90 ? -5.590 9.472 8.922 1.00 98.56 90 ILE A N 1
ATOM 682 C CA . ILE A 1 90 ? -6.764 8.758 8.434 1.00 98.56 90 ILE A CA 1
ATOM 683 C C . ILE A 1 90 ? -7.209 7.743 9.482 1.00 98.56 90 ILE A C 1
ATOM 685 O O . ILE A 1 90 ? -6.467 6.827 9.830 1.00 98.56 90 ILE A O 1
ATOM 689 N N . GLU A 1 91 ? -8.447 7.873 9.934 1.00 98.62 91 GLU A N 1
ATOM 690 C CA . GLU A 1 91 ? -9.143 6.851 10.705 1.00 98.62 91 GLU A CA 1
ATOM 691 C C . GLU A 1 91 ? -9.673 5.757 9.765 1.00 98.62 91 GLU A C 1
ATOM 693 O O . GLU A 1 91 ? -10.227 6.062 8.708 1.00 98.62 91 GLU A O 1
ATOM 698 N N . CYS A 1 92 ? -9.552 4.492 10.167 1.00 98.62 92 CYS A N 1
ATOM 699 C CA . CYS A 1 92 ? -10.219 3.345 9.557 1.00 98.62 92 CYS A CA 1
ATOM 700 C C . CYS A 1 92 ? -11.116 2.651 10.592 1.00 98.62 92 CYS A C 1
ATOM 702 O O . CYS A 1 92 ? -10.641 2.180 11.630 1.00 98.62 92 CYS A O 1
ATOM 704 N N . LEU A 1 93 ? -12.407 2.542 10.275 1.00 98.44 93 LEU A N 1
ATOM 705 C CA . LEU A 1 93 ? -13.442 1.938 11.115 1.00 98.44 93 LEU A CA 1
ATOM 706 C C . LEU A 1 93 ? -13.984 0.649 10.488 1.00 98.44 93 LEU A C 1
ATOM 708 O O . LEU A 1 93 ? -14.419 0.639 9.334 1.00 98.44 93 LEU A O 1
ATOM 712 N N . VAL A 1 94 ? -14.066 -0.418 11.287 1.00 97.88 94 VAL A N 1
ATOM 713 C CA . VAL A 1 94 ? -14.826 -1.639 10.969 1.00 97.88 94 VAL A CA 1
ATOM 714 C C . VAL A 1 94 ? -15.806 -1.921 12.116 1.00 97.88 94 VAL A C 1
ATOM 716 O O . VAL A 1 94 ? -15.500 -2.716 13.010 1.00 97.88 94 VAL A O 1
ATOM 719 N N . PRO A 1 95 ? -17.010 -1.308 12.111 1.00 95.75 95 PRO A N 1
ATOM 720 C CA . PRO A 1 95 ? -17.919 -1.331 13.262 1.00 95.75 95 PRO A CA 1
ATOM 721 C C . PRO A 1 95 ? -18.297 -2.737 13.743 1.00 95.75 95 PRO A C 1
ATOM 723 O O . PRO A 1 95 ? -18.433 -2.974 14.938 1.00 95.75 95 PRO A O 1
ATOM 726 N N . LYS A 1 96 ? -18.423 -3.704 12.824 1.00 95.00 96 LYS A N 1
ATOM 727 C CA . LYS A 1 96 ? -18.801 -5.090 13.150 1.00 95.00 96 LYS A CA 1
ATOM 728 C C . LYS A 1 96 ? -17.722 -5.868 13.918 1.00 95.00 96 LYS A C 1
ATOM 730 O O . LYS A 1 96 ? -18.051 -6.879 14.534 1.00 95.00 96 LYS A O 1
ATOM 735 N N . LEU A 1 97 ? -16.468 -5.420 13.853 1.00 95.00 97 LEU A N 1
ATOM 736 C CA . LEU A 1 97 ? -15.329 -5.995 14.573 1.00 95.00 97 LEU A CA 1
ATOM 737 C C . LEU A 1 97 ? -14.862 -5.107 15.738 1.00 95.00 97 LEU A C 1
ATOM 739 O O . LEU A 1 97 ? -13.873 -5.442 16.376 1.00 95.00 97 LEU A O 1
ATOM 743 N N . GLU A 1 98 ? -15.543 -3.984 16.004 1.00 96.44 98 GLU A N 1
ATOM 744 C CA . GLU A 1 98 ? -15.121 -2.970 16.988 1.00 96.44 98 GLU A CA 1
ATOM 745 C C . GLU A 1 98 ? -13.693 -2.429 16.730 1.00 96.44 98 GLU A C 1
ATOM 747 O O . GLU A 1 98 ? -13.009 -1.982 17.648 1.00 96.44 98 GLU A O 1
ATOM 752 N N . ILE A 1 99 ? -13.235 -2.455 15.469 1.00 97.44 99 ILE A N 1
ATOM 753 C CA . ILE A 1 99 ? -11.912 -1.951 15.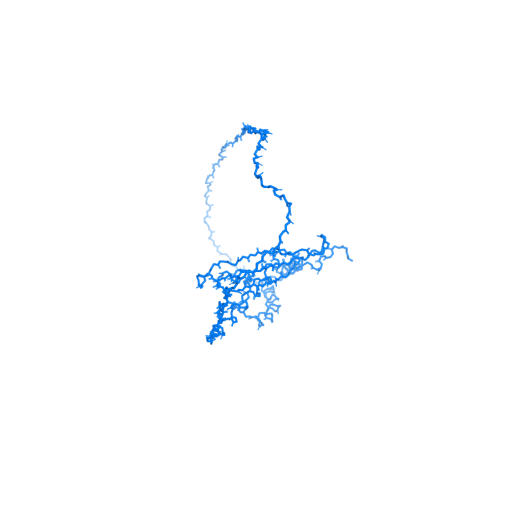074 1.00 97.44 99 ILE A CA 1
ATOM 754 C C . ILE A 1 99 ? -12.018 -0.466 14.729 1.00 97.44 99 ILE A C 1
ATOM 756 O O . ILE A 1 99 ? -12.779 -0.081 13.838 1.00 97.44 99 ILE A O 1
ATOM 760 N N . GLN A 1 100 ? -11.196 0.334 15.403 1.00 98.19 100 GLN A N 1
ATOM 761 C CA . GLN A 1 100 ? -10.925 1.741 15.125 1.00 98.19 100 GLN A CA 1
ATOM 762 C C . GLN A 1 100 ? -9.408 1.927 15.202 1.00 98.19 100 GLN A C 1
ATOM 764 O O . GLN A 1 100 ? -8.807 1.679 16.248 1.00 98.19 100 GLN A O 1
ATOM 769 N N . VAL A 1 101 ? -8.781 2.297 14.088 1.00 98.38 101 VAL A N 1
ATOM 770 C CA . VAL A 1 101 ? -7.325 2.497 13.986 1.00 98.38 101 VAL A CA 1
ATOM 771 C C . VAL A 1 101 ? -7.017 3.750 13.178 1.00 98.38 101 VAL A C 1
ATOM 773 O O . VAL A 1 101 ? -7.820 4.162 12.345 1.00 98.38 101 VAL A O 1
ATOM 776 N N . PHE A 1 102 ? -5.837 4.326 13.393 1.00 98.19 102 PHE A N 1
ATOM 777 C CA . PHE A 1 102 ? -5.386 5.547 12.728 1.00 98.19 102 PHE A CA 1
ATOM 778 C C . PHE A 1 102 ? -4.081 5.273 11.979 1.00 98.19 102 PHE A C 1
ATOM 780 O O . PHE A 1 102 ? -3.191 4.609 12.509 1.00 98.19 102 PHE A O 1
ATOM 787 N N . GLY A 1 103 ? -3.973 5.760 10.745 1.00 97.56 103 GLY A N 1
ATOM 788 C CA . GLY A 1 103 ? -2.775 5.654 9.915 1.00 97.56 103 GLY A CA 1
ATOM 789 C C . GLY A 1 103 ? -2.432 6.992 9.273 1.00 97.56 103 GLY A C 1
ATOM 790 O O . GLY A 1 103 ? -3.322 7.726 8.841 1.00 97.56 103 GLY A O 1
ATOM 791 N N . THR A 1 104 ? -1.141 7.314 9.203 1.00 97.69 104 THR A N 1
ATOM 792 C CA . THR A 1 104 ? -0.654 8.572 8.625 1.00 97.69 104 THR A CA 1
ATOM 793 C C . THR A 1 104 ? 0.016 8.373 7.268 1.00 97.69 104 THR A C 1
ATOM 795 O O . THR A 1 104 ? 0.440 7.273 6.903 1.00 97.69 104 THR A O 1
ATOM 798 N N . GLY A 1 105 ? 0.115 9.448 6.487 1.00 96.31 105 GLY A N 1
ATOM 799 C CA . GLY A 1 105 ? 0.955 9.466 5.294 1.00 96.31 105 GLY A CA 1
ATOM 800 C C . GLY A 1 105 ? 0.953 10.803 4.559 1.00 96.31 105 GLY A C 1
ATOM 801 O O . GLY A 1 105 ? 0.028 11.601 4.687 1.00 96.31 105 GLY A O 1
ATOM 802 N N . GLY A 1 106 ? 1.963 11.021 3.709 1.00 95.25 106 GLY A N 1
ATOM 803 C CA . GLY A 1 106 ? 2.126 12.249 2.907 1.00 95.25 106 GLY A CA 1
ATOM 804 C C . GLY A 1 106 ? 1.064 12.484 1.817 1.00 95.25 106 GLY A C 1
ATOM 805 O O . GLY A 1 106 ? 1.166 13.407 1.016 1.00 95.25 106 GLY A O 1
ATOM 806 N N . SER A 1 107 ? 0.050 11.622 1.739 1.00 94.81 107 SER A N 1
ATOM 807 C CA . SER A 1 107 ? -1.163 11.806 0.940 1.00 94.81 107 SER A CA 1
ATOM 808 C C . SER A 1 107 ? -2.310 11.037 1.594 1.00 94.81 107 SER A C 1
ATOM 810 O O . SER A 1 107 ? -2.067 10.038 2.275 1.00 94.81 107 SER A O 1
ATOM 812 N N . ARG A 1 108 ? -3.564 11.433 1.331 1.00 95.62 108 ARG A N 1
ATOM 813 C CA . ARG A 1 108 ? -4.751 10.705 1.826 1.00 95.62 108 ARG A CA 1
ATOM 814 C C . ARG A 1 108 ? -4.705 9.214 1.476 1.00 95.62 108 ARG A C 1
ATOM 816 O O . ARG A 1 108 ? -4.890 8.381 2.352 1.00 95.62 108 ARG A O 1
ATOM 823 N N . ARG A 1 109 ? -4.340 8.873 0.230 1.00 95.31 109 ARG A N 1
ATOM 824 C CA . ARG A 1 109 ? -4.178 7.476 -0.218 1.00 95.31 109 ARG A CA 1
ATOM 825 C C . ARG A 1 109 ? -3.119 6.723 0.594 1.00 95.31 109 ARG A C 1
ATOM 827 O O . ARG A 1 109 ? -3.322 5.550 0.882 1.00 95.31 109 ARG A O 1
ATOM 834 N N . ALA A 1 110 ? -2.006 7.363 0.955 1.00 94.25 110 ALA A N 1
ATOM 835 C CA . ALA A 1 110 ? -0.973 6.729 1.776 1.00 94.25 110 ALA A CA 1
ATOM 836 C C . ALA A 1 110 ? -1.464 6.474 3.213 1.00 94.25 110 ALA A C 1
ATOM 838 O O . ALA A 1 110 ? -1.302 5.362 3.710 1.00 94.25 110 ALA A O 1
ATOM 839 N N . GLY A 1 111 ? -2.132 7.453 3.834 1.00 96.81 111 GLY A N 1
ATOM 840 C CA . GLY A 1 111 ? -2.733 7.288 5.163 1.00 96.81 111 GLY A CA 1
ATOM 841 C C . GLY A 1 111 ? -3.834 6.221 5.193 1.00 96.81 111 GLY A C 1
ATOM 842 O O . GLY A 1 111 ? -3.851 5.388 6.093 1.00 96.81 111 GLY A O 1
ATOM 843 N N . GLU A 1 112 ? -4.691 6.158 4.166 1.00 97.62 112 GLU A N 1
ATOM 844 C CA . GLU A 1 112 ? -5.700 5.098 4.015 1.00 97.62 112 GLU A CA 1
ATOM 845 C C . GLU A 1 112 ? -5.064 3.704 3.948 1.00 97.62 112 GLU A C 1
ATOM 847 O O . GLU A 1 112 ? -5.558 2.777 4.581 1.00 97.62 112 GLU A O 1
ATOM 852 N N . GLN A 1 113 ? -3.960 3.545 3.210 1.00 96.88 113 GLN A N 1
ATOM 853 C CA . GLN A 1 113 ? -3.238 2.271 3.119 1.00 96.88 113 GLN A CA 1
ATOM 854 C C . GLN A 1 113 ? -2.577 1.888 4.451 1.00 96.88 113 GLN A C 1
ATOM 856 O O . GLN A 1 113 ? -2.629 0.723 4.846 1.00 96.88 113 GLN A O 1
ATOM 861 N N . ALA A 1 114 ? -2.007 2.857 5.175 1.00 96.62 114 ALA A N 1
ATOM 862 C CA . ALA A 1 114 ? -1.457 2.636 6.511 1.00 96.62 114 ALA A CA 1
ATOM 863 C C . ALA A 1 114 ? -2.547 2.206 7.512 1.00 96.62 114 ALA A C 1
ATOM 865 O O . ALA A 1 114 ? -2.387 1.205 8.212 1.00 96.62 114 ALA A O 1
ATOM 866 N N . ALA A 1 115 ? -3.688 2.902 7.527 1.00 98.00 115 ALA A N 1
ATOM 867 C CA . ALA A 1 115 ? -4.820 2.579 8.393 1.00 98.00 115 ALA A CA 1
ATOM 868 C C . ALA A 1 115 ? -5.441 1.212 8.041 1.00 98.00 115 ALA A C 1
ATOM 870 O O . ALA A 1 115 ? -5.740 0.416 8.931 1.00 98.00 115 ALA A O 1
ATOM 871 N N . ALA A 1 116 ? -5.562 0.895 6.745 1.00 97.62 116 ALA A N 1
ATOM 872 C CA . ALA A 1 116 ? -6.046 -0.401 6.270 1.00 97.62 116 ALA A CA 1
ATOM 873 C C . ALA A 1 116 ? -5.153 -1.565 6.725 1.00 97.62 116 ALA A C 1
ATOM 875 O O . ALA A 1 116 ? -5.663 -2.604 7.146 1.00 97.62 116 ALA A O 1
ATOM 876 N N . LYS A 1 117 ? -3.825 -1.383 6.678 1.00 96.44 117 LYS A N 1
ATOM 877 C CA . LYS A 1 117 ? -2.855 -2.385 7.139 1.00 96.44 117 LYS A CA 1
ATOM 878 C C . LYS A 1 117 ? -3.049 -2.700 8.625 1.00 96.44 117 LYS A C 1
ATOM 880 O O . LYS A 1 117 ? -3.218 -3.864 8.976 1.00 96.44 117 LYS A O 1
ATOM 885 N N . LEU A 1 118 ? -3.122 -1.671 9.472 1.00 97.44 118 LEU A N 1
ATOM 886 C CA . LEU A 1 118 ? -3.348 -1.824 10.916 1.00 97.44 118 LEU A CA 1
ATOM 887 C C . LEU A 1 118 ? -4.698 -2.492 11.229 1.00 97.44 118 LEU A C 1
ATOM 889 O O . LEU A 1 118 ? -4.787 -3.339 12.121 1.00 97.44 118 LEU A O 1
ATOM 893 N N . ALA A 1 119 ? -5.754 -2.153 10.483 1.00 97.75 119 ALA A N 1
ATOM 894 C CA . ALA A 1 119 ? -7.070 -2.766 10.648 1.00 97.75 119 ALA A CA 1
ATOM 895 C C . ALA A 1 119 ? -7.067 -4.252 10.250 1.00 97.75 119 ALA A C 1
ATOM 897 O O . ALA A 1 119 ? -7.671 -5.069 10.946 1.00 97.75 119 ALA A O 1
ATOM 898 N N . LEU A 1 120 ? -6.357 -4.619 9.177 1.00 96.06 120 LEU A N 1
ATOM 899 C CA . LEU A 1 120 ? -6.192 -6.009 8.752 1.00 96.06 120 LEU A CA 1
ATOM 900 C C . LEU A 1 120 ? -5.380 -6.820 9.771 1.00 96.06 120 LEU A C 1
ATOM 902 O O . LEU A 1 120 ? -5.820 -7.893 10.174 1.00 96.06 120 LEU A O 1
ATOM 906 N N . GLU A 1 121 ? -4.245 -6.296 10.238 1.00 95.00 121 GLU A N 1
ATOM 907 C CA . GLU A 1 121 ? -3.426 -6.919 11.289 1.00 95.00 121 GLU A CA 1
ATOM 908 C C . GLU A 1 121 ? -4.244 -7.153 12.570 1.00 95.00 121 GLU A C 1
ATOM 910 O O . GLU A 1 121 ? -4.233 -8.253 13.129 1.00 95.00 121 GLU A O 1
ATOM 915 N N . THR A 1 122 ? -5.038 -6.160 12.983 1.00 96.00 122 THR A N 1
ATOM 916 C CA . THR A 1 122 ? -5.951 -6.272 14.131 1.00 96.00 122 THR A CA 1
ATOM 917 C C . THR A 1 122 ? -7.006 -7.360 13.908 1.00 96.00 122 THR A C 1
ATOM 919 O O . THR A 1 122 ? -7.214 -8.211 14.775 1.00 96.00 122 THR A O 1
ATOM 922 N N . ALA A 1 123 ? -7.647 -7.385 12.736 1.00 94.38 123 ALA A N 1
ATOM 923 C CA . ALA A 1 123 ? -8.679 -8.366 12.410 1.00 94.38 123 ALA A CA 1
ATOM 924 C C . ALA A 1 123 ? -8.135 -9.806 12.341 1.00 94.38 123 ALA A C 1
ATOM 926 O O . ALA A 1 123 ? -8.796 -10.740 12.800 1.00 94.38 1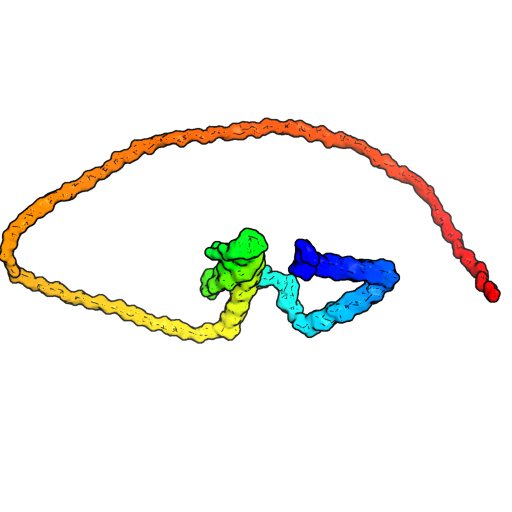23 ALA A O 1
ATOM 927 N N . LEU A 1 124 ? -6.916 -9.993 11.825 1.00 92.88 124 LEU A N 1
ATOM 928 C CA . LEU A 1 124 ? -6.225 -11.284 11.812 1.00 92.88 124 LEU A CA 1
ATOM 929 C C . LEU A 1 124 ? -5.847 -11.731 13.233 1.00 92.88 124 LEU A C 1
ATOM 931 O O . LEU A 1 124 ? -6.098 -12.880 13.600 1.00 92.88 124 LEU A O 1
ATOM 935 N N . ALA A 1 125 ? -5.335 -10.826 14.073 1.00 91.88 125 ALA A N 1
ATOM 936 C CA . ALA A 1 125 ? -5.012 -11.125 15.469 1.00 91.88 125 ALA A CA 1
ATOM 937 C C . ALA A 1 125 ? -6.249 -11.549 16.290 1.00 91.88 125 ALA A C 1
ATOM 939 O O . ALA A 1 125 ? -6.158 -12.436 17.144 1.00 91.88 125 ALA A O 1
ATOM 940 N N . MET A 1 126 ? -7.424 -10.973 16.005 1.00 89.44 126 MET A N 1
ATOM 941 C CA . MET A 1 126 ? -8.692 -11.381 16.624 1.00 89.44 126 MET A CA 1
ATOM 942 C C . MET A 1 126 ? -9.107 -12.816 16.266 1.00 89.44 126 MET A C 1
ATOM 944 O O . MET A 1 126 ? -9.713 -13.483 17.101 1.00 89.44 126 MET A O 1
ATOM 948 N N . LEU A 1 127 ? -8.765 -13.323 15.073 1.00 83.38 127 LEU A N 1
ATOM 949 C CA . LEU A 1 127 ? -9.061 -14.711 14.685 1.00 83.38 127 LEU A CA 1
ATOM 950 C C . LEU A 1 127 ? -8.198 -15.733 15.438 1.00 83.38 127 LEU A C 1
ATOM 952 O O . LEU A 1 127 ? -8.680 -16.815 15.765 1.00 83.38 127 LEU A O 1
ATOM 956 N N . VAL A 1 128 ? -6.941 -15.392 15.738 1.00 80.88 128 VAL A N 1
ATOM 957 C CA . VAL A 1 128 ? -6.037 -16.247 16.532 1.00 80.88 128 VAL A CA 1
ATOM 958 C C . VAL A 1 128 ? -6.474 -16.285 18.003 1.00 80.88 128 VAL A C 1
ATOM 960 O O . VAL A 1 128 ? -6.337 -17.300 18.688 1.00 80.88 128 VAL A O 1
ATOM 963 N N . ARG A 1 129 ? -7.039 -15.182 18.507 1.00 69.06 129 ARG A N 1
ATOM 964 C CA . ARG A 1 129 ? -7.429 -15.023 19.911 1.00 69.06 129 ARG A CA 1
ATOM 965 C C . ARG A 1 129 ? -8.879 -15.458 20.153 1.00 69.06 129 ARG A C 1
ATOM 967 O O . ARG A 1 129 ? -9.760 -14.625 20.355 1.00 69.06 129 ARG A O 1
ATOM 974 N N . SER A 1 130 ? -9.102 -16.775 20.177 1.00 5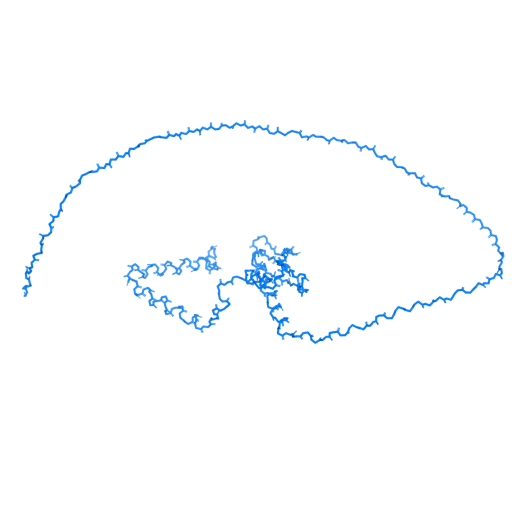4.06 130 SER A N 1
ATOM 975 C CA . SER A 1 130 ? -10.411 -17.382 20.478 1.00 54.06 130 SER A CA 1
ATOM 976 C C . SER A 1 130 ? -11.071 -16.747 21.721 1.00 54.06 130 SER A C 1
ATOM 978 O O . SER A 1 130 ? -10.398 -16.574 22.747 1.00 54.06 130 SER A O 1
ATOM 980 N N . PRO A 1 131 ? -12.365 -16.365 21.668 1.00 53.75 131 PRO A N 1
ATOM 981 C CA . PRO A 1 131 ? -12.995 -15.562 22.708 1.00 53.75 131 PRO A CA 1
ATOM 982 C C . PRO A 1 131 ? -13.326 -16.398 23.950 1.00 53.75 131 PRO A C 1
ATOM 984 O O . PRO A 1 131 ? -14.450 -16.868 24.135 1.00 53.75 131 PRO A O 1
ATOM 987 N N . ALA A 1 132 ? -12.362 -16.518 24.864 1.00 54.44 132 ALA A N 1
ATOM 988 C CA . ALA A 1 132 ? -12.643 -16.912 26.240 1.00 54.44 132 ALA A CA 1
ATOM 989 C C . ALA A 1 132 ? -13.657 -15.920 26.844 1.00 54.44 132 ALA A C 1
ATOM 991 O O . ALA A 1 132 ? -13.405 -14.714 26.911 1.00 54.44 132 ALA A O 1
ATOM 992 N N . ALA A 1 133 ? -14.830 -16.426 27.231 1.00 52.91 133 ALA A N 1
ATOM 993 C CA . ALA A 1 133 ? -16.006 -15.612 27.523 1.00 52.91 133 ALA A CA 1
ATOM 994 C C . ALA A 1 133 ? -15.753 -14.537 28.600 1.00 52.91 133 ALA A C 1
ATOM 996 O O . ALA A 1 133 ? -15.574 -14.841 29.784 1.00 52.91 133 ALA A O 1
ATOM 997 N N . LYS A 1 134 ? -15.827 -13.257 28.207 1.00 58.47 134 LYS A N 1
ATOM 998 C CA . LYS A 1 134 ? -15.865 -12.124 29.143 1.00 58.47 134 LYS A CA 1
ATOM 999 C C . LYS A 1 134 ? -17.182 -12.172 29.929 1.00 58.47 134 LYS A C 1
ATOM 1001 O O . LYS A 1 134 ? -18.208 -11.693 29.452 1.00 58.47 134 LYS A O 1
ATOM 1006 N N . LYS A 1 135 ? -17.168 -12.742 31.140 1.00 50.47 135 LYS A N 1
ATOM 1007 C CA . LYS A 1 135 ? -18.322 -12.707 32.056 1.00 50.47 135 LYS A CA 1
ATOM 1008 C C . LYS A 1 135 ? -18.658 -11.254 32.408 1.00 50.47 135 LYS A C 1
ATOM 1010 O O . LYS A 1 135 ? -17.908 -10.603 33.134 1.00 50.47 135 LYS A O 1
ATOM 1015 N N . ALA A 1 136 ? -19.792 -10.756 31.920 1.00 54.25 136 ALA A N 1
ATOM 1016 C CA . ALA A 1 136 ? -20.317 -9.458 32.322 1.00 54.25 136 ALA A CA 1
ATOM 1017 C C . ALA A 1 136 ? -20.719 -9.493 33.807 1.00 54.25 136 ALA A C 1
ATOM 1019 O O . ALA A 1 136 ? -21.500 -10.343 34.233 1.00 54.25 136 ALA A O 1
ATOM 1020 N N . LYS A 1 137 ? -20.179 -8.566 34.602 1.00 60.03 137 LYS A N 1
ATOM 1021 C CA . LYS A 1 137 ? -20.538 -8.396 36.015 1.00 60.03 137 LYS A CA 1
ATOM 1022 C C . LYS A 1 137 ? -21.804 -7.523 36.073 1.00 60.03 137 LYS A C 1
ATOM 1024 O O . LYS A 1 137 ? -21.756 -6.411 35.541 1.00 60.03 137 LYS A O 1
ATOM 1029 N N . PRO A 1 138 ? -22.928 -7.973 36.660 1.00 54.34 138 PRO A N 1
ATOM 1030 C CA . PRO A 1 138 ? -24.145 -7.168 36.688 1.00 54.34 138 PRO A CA 1
ATOM 1031 C C . PRO A 1 138 ? -23.933 -5.912 37.542 1.00 54.34 138 PRO A C 1
ATOM 1033 O O . PRO A 1 138 ? -23.451 -5.989 38.673 1.00 54.34 138 PRO A O 1
ATOM 1036 N N . ARG A 1 139 ? -24.296 -4.744 37.000 1.00 56.31 139 ARG A N 1
ATOM 1037 C CA . ARG A 1 139 ? -24.361 -3.492 37.766 1.00 56.31 139 ARG A CA 1
ATOM 1038 C C . ARG A 1 139 ? -25.585 -3.552 38.678 1.00 56.31 139 ARG A C 1
ATOM 1040 O O . ARG A 1 139 ? -26.708 -3.592 38.186 1.00 56.31 139 ARG A O 1
ATOM 1047 N N . ALA A 1 140 ? -25.372 -3.552 39.991 1.00 58.84 140 ALA A N 1
ATOM 1048 C CA . ALA A 1 140 ? -26.460 -3.503 40.959 1.00 58.84 140 ALA A CA 1
ATOM 1049 C C . ALA A 1 140 ? -27.104 -2.107 40.966 1.00 58.84 140 ALA A C 1
ATOM 1051 O O . ALA A 1 140 ? -26.510 -1.140 41.439 1.00 58.84 140 ALA A O 1
ATOM 1052 N N . SER A 1 141 ? -28.329 -2.002 40.453 1.00 59.09 141 SER A N 1
ATOM 1053 C CA . SER A 1 141 ? -29.176 -0.819 40.604 1.00 59.09 141 SER A CA 1
ATOM 1054 C C . SER A 1 141 ? -29.851 -0.848 41.975 1.00 59.09 141 SER A C 1
ATOM 1056 O O . SER A 1 141 ? -30.877 -1.508 42.148 1.00 59.09 141 SER A O 1
ATOM 1058 N N . GLN A 1 142 ? -29.286 -0.149 42.959 1.00 57.75 142 GLN A N 1
ATOM 1059 C CA . GLN A 1 142 ? -29.904 -0.033 44.278 1.00 57.75 142 GLN A CA 1
ATOM 1060 C C . GLN A 1 142 ? -30.695 1.277 44.380 1.00 57.75 142 GLN A C 1
ATOM 1062 O O . GLN A 1 142 ? -30.174 2.311 44.789 1.00 57.75 142 GLN A O 1
ATOM 1067 N N . LEU A 1 143 ? -31.980 1.227 44.012 1.00 54.22 143 LEU A N 1
ATOM 1068 C CA . LEU A 1 143 ? -32.944 2.210 44.507 1.00 54.22 143 LEU A CA 1
ATOM 1069 C C . LEU A 1 143 ? -33.140 1.965 46.007 1.00 54.22 143 LEU A C 1
ATOM 1071 O O . LEU A 1 143 ? -33.355 0.825 46.424 1.00 54.22 143 LEU A O 1
ATOM 1075 N N . LYS A 1 144 ? -33.156 3.032 46.809 1.00 47.19 144 LYS A N 1
ATOM 1076 C CA . LYS A 1 144 ? -33.789 3.001 48.129 1.00 47.19 144 LYS A CA 1
ATOM 1077 C C . LYS A 1 144 ? -34.636 4.248 48.346 1.00 47.19 144 LYS A C 1
ATOM 1079 O O . LYS A 1 144 ? -34.151 5.372 48.304 1.00 47.19 144 LYS A O 1
ATOM 1084 N N . LEU A 1 145 ? -35.919 3.987 48.551 1.00 47.03 145 LEU A N 1
ATOM 1085 C CA . LEU A 1 145 ? -36.986 4.929 48.847 1.00 47.03 145 LEU A CA 1
ATOM 1086 C C . LEU A 1 145 ? -37.182 4.967 50.367 1.00 47.03 145 LEU A C 1
ATOM 1088 O O . LEU A 1 145 ? -37.422 3.916 50.957 1.00 47.03 145 LEU A O 1
ATOM 1092 N N . ALA A 1 146 ? -37.104 6.147 50.985 1.00 43.59 146 ALA A N 1
ATOM 1093 C CA . ALA A 1 146 ? -37.587 6.395 52.346 1.00 43.59 146 ALA A CA 1
ATOM 1094 C C . ALA A 1 146 ? -37.719 7.909 52.596 1.00 43.59 146 ALA A C 1
ATOM 1096 O O . ALA A 1 146 ? -36.763 8.563 53.000 1.00 43.59 146 ALA A O 1
ATOM 1097 N N . GLY A 1 147 ? -38.907 8.462 52.349 1.00 38.97 147 GLY A N 1
ATOM 1098 C CA . GLY A 1 147 ? -39.295 9.809 52.772 1.00 38.97 147 GLY A CA 1
ATOM 1099 C C . GLY A 1 147 ? -40.592 9.706 53.564 1.00 38.97 147 GLY A C 1
ATOM 1100 O O . GLY A 1 147 ? -41.650 9.519 52.971 1.00 38.97 147 GLY A O 1
ATOM 1101 N N . ILE A 1 148 ? -40.495 9.741 54.893 1.00 48.84 148 ILE A N 1
ATOM 1102 C CA . ILE A 1 148 ? -41.636 9.604 55.809 1.00 48.84 148 ILE A CA 1
ATOM 1103 C C . ILE A 1 148 ? -42.116 11.015 56.174 1.00 48.84 148 ILE A C 1
ATOM 1105 O O . ILE A 1 148 ? -41.294 11.886 56.450 1.00 48.84 148 ILE A O 1
ATOM 1109 N N . ALA A 1 149 ? -43.427 11.254 56.144 1.00 37.62 149 ALA A N 1
ATOM 1110 C CA . ALA A 1 149 ? -44.008 12.581 56.344 1.00 37.62 149 ALA A CA 1
ATOM 1111 C C . ALA A 1 149 ? -44.173 12.963 57.828 1.00 37.62 149 ALA A C 1
ATOM 1113 O O . ALA A 1 149 ? -44.609 12.141 58.632 1.00 37.62 149 ALA A O 1
ATOM 1114 N N . THR A 1 150 ? -43.939 14.242 58.151 1.00 41.81 150 THR A N 1
ATOM 1115 C CA . THR A 1 150 ? -44.362 14.911 59.402 1.00 41.81 150 THR A CA 1
ATOM 1116 C C . THR A 1 150 ? -44.708 16.389 59.161 1.00 41.81 150 THR A C 1
ATOM 1118 O O . THR A 1 150 ? -44.115 17.027 58.295 1.00 41.81 150 THR A O 1
ATOM 1121 N N . VAL A 1 151 ? -45.650 16.919 59.950 1.00 41.31 151 VAL A N 1
ATOM 1122 C CA . VAL A 1 151 ? -46.307 18.250 59.878 1.00 41.31 151 VAL A CA 1
ATOM 1123 C C . VAL A 1 151 ? -46.443 18.761 61.335 1.00 41.31 151 VAL A C 1
ATOM 1125 O O . VAL A 1 151 ? -46.505 17.922 62.231 1.00 41.31 151 VAL A O 1
ATOM 1128 N N . GLN A 1 152 ? -46.474 20.048 61.714 1.00 37.44 152 GLN A N 1
ATOM 1129 C CA . GLN A 1 152 ? -46.658 21.341 61.012 1.00 37.44 152 GLN A CA 1
ATOM 1130 C C . GLN A 1 152 ? -45.363 22.211 61.123 1.00 37.44 152 GLN A C 1
ATOM 1132 O O . GLN A 1 152 ? -44.299 21.632 61.316 1.00 37.44 152 GLN A O 1
ATOM 1137 N N . GLY A 1 153 ? -45.302 23.546 60.978 1.00 34.19 153 GLY A N 1
ATOM 1138 C CA . GLY A 1 153 ? -46.328 24.589 60.833 1.00 34.19 153 GLY A CA 1
ATOM 1139 C C . GLY A 1 153 ? -45.759 26.005 60.606 1.00 34.19 153 GLY A C 1
ATOM 1140 O O . GLY A 1 153 ? -44.564 26.162 60.388 1.00 34.19 153 GLY A O 1
ATOM 1141 N N . ASP A 1 154 ? -46.661 26.991 60.612 1.00 32.50 154 ASP A N 1
ATOM 1142 C CA . ASP A 1 154 ? -46.570 28.397 60.157 1.00 32.50 154 ASP A CA 1
ATOM 1143 C C . ASP A 1 154 ? -45.246 29.187 60.274 1.00 32.50 154 ASP A C 1
ATOM 1145 O O . ASP A 1 154 ? -44.639 29.241 61.341 1.00 32.50 154 ASP A O 1
ATOM 1149 N N . ALA A 1 155 ? -44.930 29.979 59.229 1.00 32.19 155 ALA A N 1
ATOM 1150 C CA . ALA A 1 155 ? -45.031 31.455 59.290 1.00 32.19 155 ALA A CA 1
ATOM 1151 C C . ALA A 1 155 ? -44.722 32.180 57.948 1.00 32.19 155 ALA A C 1
ATOM 1153 O O . ALA A 1 155 ? -43.628 32.075 57.412 1.00 32.19 155 ALA A O 1
ATOM 1154 N N . ALA A 1 156 ? -45.694 32.982 57.491 1.00 29.20 156 ALA A N 1
ATOM 1155 C CA . ALA A 1 156 ? -45.604 34.297 56.822 1.00 29.20 156 ALA A CA 1
ATOM 1156 C C . ALA A 1 156 ? -44.637 34.627 55.639 1.00 29.20 156 ALA A C 1
ATOM 1158 O O . ALA A 1 156 ? -43.431 34.431 55.676 1.00 29.20 156 ALA A O 1
ATOM 1159 N N . ALA A 1 157 ? -45.213 35.411 54.709 1.00 32.34 157 ALA A N 1
ATOM 1160 C CA . ALA A 1 157 ? -44.600 36.501 53.922 1.00 32.34 157 ALA A CA 1
ATOM 1161 C C . ALA A 1 157 ? -43.845 36.221 52.590 1.00 32.34 157 ALA A C 1
ATOM 1163 O O . ALA A 1 157 ? -42.625 36.286 52.509 1.00 32.34 157 ALA A O 1
ATOM 1164 N N . ALA A 1 158 ? -44.648 36.226 51.513 1.00 33.12 158 ALA A N 1
ATOM 1165 C CA . ALA A 1 158 ? -44.639 37.276 50.470 1.00 33.12 158 ALA A CA 1
ATOM 1166 C C . ALA A 1 158 ? -43.855 37.117 49.135 1.00 33.12 158 ALA A C 1
ATOM 1168 O O . ALA A 1 158 ? -42.758 36.581 49.053 1.00 33.12 158 ALA A O 1
ATOM 1169 N N . VAL A 1 159 ? -44.451 37.783 48.126 1.00 38.09 159 VAL A N 1
ATOM 1170 C CA . VAL A 1 159 ? -43.926 38.276 46.828 1.00 38.09 159 VAL A CA 1
ATOM 1171 C C . VAL A 1 159 ? -43.996 37.358 45.581 1.00 38.09 159 VAL A C 1
ATOM 1173 O O . VAL A 1 159 ? -43.108 36.565 45.302 1.00 38.09 159 VAL A O 1
ATOM 1176 N N . ALA A 1 160 ? -45.035 37.640 44.775 1.00 36.69 160 ALA A N 1
ATOM 1177 C CA . ALA A 1 160 ? -45.107 37.681 43.299 1.00 36.69 160 ALA A CA 1
ATOM 1178 C C . ALA A 1 160 ? -44.911 36.408 42.426 1.00 36.69 160 ALA A C 1
ATOM 1180 O O . ALA A 1 160 ? -43.809 35.938 42.166 1.00 36.69 160 ALA A O 1
ATOM 1181 N N . GLU A 1 161 ? -46.028 35.932 41.854 1.00 31.44 161 GLU A N 1
ATOM 1182 C CA . GLU A 1 161 ? -46.413 36.133 40.430 1.00 31.44 161 GLU A CA 1
ATOM 1183 C C . GLU A 1 161 ? -45.302 36.571 39.428 1.00 31.44 161 GLU A C 1
ATOM 1185 O O . GLU A 1 161 ? -44.515 37.456 39.729 1.00 31.44 161 GLU A O 1
ATOM 1190 N N . THR A 1 162 ? -45.214 36.110 38.167 1.00 33.38 162 THR A N 1
ATOM 1191 C CA . THR A 1 162 ? -46.213 35.472 37.277 1.00 33.38 162 THR A CA 1
ATOM 1192 C C . THR A 1 162 ? -45.557 34.691 36.108 1.00 33.38 162 THR A C 1
ATOM 1194 O O . THR A 1 162 ? -44.475 35.024 35.634 1.00 33.38 162 THR A O 1
ATOM 1197 N N . LYS A 1 163 ? -46.269 33.689 35.563 1.00 34.06 163 LYS A N 1
ATOM 1198 C CA . LYS A 1 163 ? -46.208 33.244 34.138 1.00 34.06 163 LYS A CA 1
ATOM 1199 C C . LYS A 1 163 ? -47.185 34.134 33.312 1.00 34.06 163 LYS A C 1
ATOM 1201 O O . LYS A 1 163 ? -48.039 34.719 33.976 1.00 34.06 163 LYS A O 1
ATOM 1206 N N . PRO A 1 164 ? -47.199 34.203 31.948 1.00 41.44 164 PRO A N 1
ATOM 1207 C CA . PRO A 1 164 ? -46.868 33.121 31.002 1.00 41.44 164 PRO A CA 1
ATOM 1208 C C . PRO A 1 164 ? -46.252 33.515 29.618 1.00 41.44 164 PRO A C 1
ATOM 1210 O O . PRO A 1 164 ? -45.999 34.667 29.298 1.00 41.44 164 PRO A O 1
ATOM 1213 N N . GLN A 1 165 ? -46.042 32.476 28.798 1.00 38.31 165 GLN A N 1
ATOM 1214 C CA . GLN A 1 165 ? -46.155 32.354 27.322 1.00 38.31 165 GLN A CA 1
ATOM 1215 C C . GLN A 1 165 ? -46.500 33.583 26.434 1.00 38.31 165 GLN A C 1
ATOM 1217 O O . GLN A 1 165 ? -47.532 34.212 26.635 1.00 38.31 165 GLN A O 1
ATOM 1222 N N . SER A 1 166 ? -45.789 33.729 25.297 1.00 36.28 166 SER A N 1
ATOM 1223 C CA . SER A 1 166 ? -46.339 34.078 23.955 1.00 36.28 166 SER A CA 1
ATOM 1224 C C . SER A 1 166 ? -45.259 33.848 22.864 1.00 36.28 166 SER A C 1
ATOM 1226 O O . SER A 1 166 ? -44.105 34.190 23.089 1.00 36.28 166 SER A O 1
ATOM 1228 N N . ALA A 1 167 ? -45.480 33.024 21.827 1.00 37.97 167 ALA A N 1
ATOM 1229 C CA . ALA A 1 167 ? -45.908 33.387 20.453 1.00 37.97 167 ALA A CA 1
ATOM 1230 C C . ALA A 1 167 ? -44.879 34.258 19.662 1.00 37.97 167 ALA A C 1
ATOM 1232 O O . ALA A 1 167 ? -44.488 35.317 20.124 1.00 37.97 167 ALA A O 1
ATOM 1233 N N . ARG A 1 168 ? -44.276 33.805 18.544 1.00 37.75 168 ARG A N 1
ATOM 1234 C CA . ARG A 1 168 ? -44.811 33.585 17.167 1.00 37.75 168 ARG A CA 1
ATOM 1235 C C . ARG A 1 168 ? -44.795 34.849 16.276 1.00 37.75 168 ARG A C 1
ATOM 1237 O O . ARG A 1 168 ? -45.743 35.611 16.327 1.00 37.75 168 ARG A O 1
ATOM 1244 N N . GLN A 1 169 ? -43.815 34.967 15.368 1.00 42.22 169 GLN A N 1
ATOM 1245 C CA . GLN A 1 169 ? -43.923 35.371 13.935 1.00 42.22 169 GLN A CA 1
ATOM 1246 C C . GLN A 1 169 ? -42.490 35.390 13.332 1.00 42.22 169 GLN A C 1
ATOM 1248 O O . GLN A 1 169 ? -41.564 35.703 14.067 1.00 42.22 169 GLN A O 1
ATOM 1253 N N . LYS A 1 170 ? -42.139 34.946 12.109 1.00 38.72 170 LYS A N 1
ATOM 1254 C CA . LYS A 1 170 ? -42.780 34.781 10.777 1.00 38.72 170 LYS A CA 1
ATOM 1255 C C . LYS A 1 170 ? -42.622 36.001 9.842 1.00 38.72 170 LYS A C 1
ATOM 1257 O O . LYS A 1 170 ? -43.522 36.829 9.770 1.00 38.72 170 LYS A O 1
ATOM 1262 N N . SER A 1 171 ? -41.559 35.985 9.033 1.00 41.81 171 SER A N 1
ATOM 1263 C CA . SER A 1 171 ? -41.421 36.647 7.715 1.00 41.81 171 SER A CA 1
ATOM 1264 C C . SER A 1 171 ? -40.272 35.951 6.952 1.00 41.81 171 SER A C 1
ATOM 1266 O O . SER A 1 171 ? -39.207 35.790 7.536 1.00 41.81 171 SER A O 1
ATOM 1268 N N . LEU A 1 172 ? -40.493 35.269 5.814 1.00 40.38 172 LEU A N 1
ATOM 1269 C CA . LEU A 1 172 ? -40.793 35.782 4.454 1.00 40.38 172 LEU A CA 1
ATOM 1270 C C . LEU A 1 172 ? -39.520 36.375 3.809 1.00 40.38 172 LEU A C 1
ATOM 1272 O O . LEU A 1 172 ? -39.037 37.385 4.303 1.00 40.38 172 LEU A O 1
ATOM 1276 N N . LEU A 1 173 ? -38.879 35.654 2.872 1.00 41.34 173 LEU A N 1
ATOM 1277 C CA . LEU A 1 173 ? -38.921 35.814 1.387 1.00 41.34 173 LEU A CA 1
ATOM 1278 C C . LEU A 1 173 ? -37.521 36.319 0.926 1.00 41.34 173 LEU A C 1
ATOM 1280 O O . LEU A 1 173 ? -36.826 36.895 1.756 1.00 41.34 173 LEU A O 1
ATOM 1284 N N . ASP A 1 174 ? -36.942 36.057 -0.255 1.00 35.91 174 ASP A N 1
ATOM 1285 C CA . ASP A 1 174 ? -37.360 35.526 -1.577 1.00 35.91 174 ASP A CA 1
ATOM 1286 C C . ASP A 1 174 ? -36.331 34.455 -2.072 1.00 35.91 174 ASP A C 1
ATOM 1288 O O . ASP A 1 174 ? -35.241 34.354 -1.512 1.00 35.91 174 ASP A O 1
ATOM 1292 N N . ALA A 1 175 ? -36.629 33.462 -2.931 1.00 36.59 175 ALA A N 1
ATOM 1293 C CA . ALA A 1 175 ? -36.710 33.501 -4.414 1.00 36.59 175 ALA A CA 1
ATOM 1294 C C . ALA A 1 175 ? -35.556 34.303 -5.087 1.00 36.59 175 ALA A C 1
ATOM 1296 O O . ALA A 1 175 ? -35.203 35.372 -4.620 1.00 36.59 175 ALA A O 1
ATOM 1297 N N . GLU A 1 176 ? -34.860 33.845 -6.140 1.00 34.56 176 GLU A N 1
ATOM 1298 C CA . GLU A 1 176 ? -35.318 33.128 -7.345 1.00 34.56 176 GLU A CA 1
ATOM 1299 C C . GLU A 1 176 ? -34.295 32.121 -7.936 1.00 34.56 176 GLU A C 1
ATOM 1301 O O . GLU A 1 176 ? -33.107 32.118 -7.622 1.00 34.56 176 GLU A O 1
ATOM 1306 N N . THR A 1 177 ? -34.763 31.295 -8.882 1.00 40.19 177 THR A N 1
ATOM 1307 C CA . THR A 1 177 ? -33.954 30.606 -9.913 1.00 40.19 177 THR A CA 1
ATOM 1308 C C . THR A 1 177 ? -34.588 30.864 -11.283 1.00 40.19 177 THR A C 1
ATOM 1310 O O . THR A 1 177 ? -35.813 30.790 -11.388 1.00 40.19 177 THR A O 1
ATOM 1313 N N . PRO A 1 178 ? -33.799 31.069 -12.353 1.00 46.22 178 PRO A N 1
ATOM 1314 C CA . PRO A 1 178 ? -33.939 30.205 -13.544 1.00 46.22 178 PRO A CA 1
ATOM 1315 C C . PRO A 1 178 ? -32.567 29.801 -14.139 1.00 46.22 178 PRO A C 1
ATOM 1317 O O . PRO A 1 178 ? -31.614 30.566 -14.118 1.00 46.22 178 PRO A O 1
ATOM 1320 N N . LYS A 1 179 ? -32.325 28.537 -14.516 1.00 35.25 179 LYS A N 1
ATOM 1321 C CA . LYS A 1 179 ? -32.710 27.836 -15.769 1.00 35.25 179 LYS A CA 1
ATOM 1322 C C . LYS A 1 179 ? -32.055 28.343 -17.077 1.00 35.25 179 LYS A C 1
ATOM 1324 O O . LYS A 1 179 ? -32.599 29.200 -17.751 1.00 35.25 179 LYS A O 1
ATOM 1329 N N . ALA A 1 180 ? -30.986 27.630 -17.453 1.00 40.34 180 ALA A N 1
ATOM 1330 C CA . ALA A 1 180 ? -30.751 26.945 -18.739 1.00 40.34 180 ALA A CA 1
ATOM 1331 C C . ALA A 1 180 ? -30.883 27.677 -20.096 1.00 40.34 180 ALA A C 1
ATOM 1333 O O . ALA A 1 180 ? -31.964 28.107 -20.477 1.00 40.34 180 ALA A O 1
ATOM 1334 N N . GLU A 1 181 ? -29.848 27.521 -20.935 1.00 34.09 181 GLU A N 1
ATOM 1335 C CA . GLU A 1 181 ? -29.977 27.544 -22.400 1.00 34.09 181 GLU A CA 1
ATOM 1336 C C . GLU A 1 181 ? -29.117 26.444 -23.070 1.00 34.09 181 GLU A C 1
ATOM 1338 O O . GLU A 1 181 ? -28.100 26.007 -22.528 1.00 34.09 181 GLU A O 1
ATOM 1343 N N . LYS A 1 182 ? -29.571 25.950 -24.233 1.00 40.66 182 LYS A N 1
ATOM 1344 C CA . LYS A 1 182 ? -28.938 24.920 -25.080 1.00 40.66 182 LYS A CA 1
ATOM 1345 C C . LYS A 1 182 ? -28.831 25.433 -26.520 1.00 40.66 182 LYS A C 1
ATOM 1347 O O . LYS A 1 182 ? -29.871 25.725 -27.099 1.00 40.66 182 LYS A O 1
ATOM 1352 N N . THR A 1 183 ? -27.672 25.283 -27.161 1.00 33.69 183 THR A N 1
ATOM 1353 C CA . THR A 1 183 ? -27.534 25.128 -28.631 1.00 33.69 183 THR A CA 1
ATOM 1354 C C . THR A 1 183 ? -26.147 24.520 -28.928 1.00 33.69 183 THR A C 1
ATOM 1356 O O . THR A 1 183 ? -25.155 24.984 -28.387 1.00 33.69 183 THR A O 1
ATOM 1359 N N . LYS A 1 184 ? -26.021 23.323 -29.532 1.00 35.91 184 LYS A N 1
ATOM 1360 C CA . LYS A 1 184 ? -26.261 22.910 -30.942 1.00 35.91 184 LYS A CA 1
ATOM 1361 C C . LYS A 1 184 ? -25.001 23.168 -31.802 1.00 35.91 184 LYS A C 1
ATOM 1363 O O . LYS A 1 184 ? -24.768 24.292 -32.210 1.00 35.91 184 LYS A O 1
ATOM 1368 N N . ALA A 1 185 ? -24.068 22.215 -31.881 1.00 38.09 185 ALA A N 1
ATOM 1369 C CA . ALA A 1 185 ? -24.017 21.077 -32.821 1.00 38.09 185 ALA A CA 1
ATOM 1370 C C . ALA A 1 185 ? -23.508 21.426 -34.236 1.00 38.09 185 ALA A C 1
ATOM 1372 O O . ALA A 1 185 ? -24.119 22.227 -34.938 1.00 38.09 185 ALA A O 1
ATOM 1373 N N . SER A 1 186 ? -22.474 20.708 -34.686 1.00 38.00 186 SER A N 1
ATOM 1374 C CA . SER A 1 186 ? -22.156 20.477 -36.100 1.00 38.00 186 SER A CA 1
ATOM 1375 C C . SER A 1 186 ? -21.594 19.058 -36.280 1.00 38.00 186 SER A C 1
ATOM 1377 O O . SER A 1 186 ? -20.784 18.594 -35.481 1.00 38.00 186 SER A O 1
ATOM 1379 N N . ASN A 1 187 ? -22.069 18.364 -37.317 1.00 41.16 187 ASN A N 1
ATOM 1380 C CA . ASN A 1 187 ? -21.533 17.085 -37.790 1.00 41.16 187 ASN A CA 1
ATOM 1381 C C . ASN A 1 187 ? -20.558 17.343 -38.949 1.00 41.16 187 ASN A C 1
ATOM 1383 O O . ASN A 1 187 ? -20.763 18.280 -39.721 1.00 41.16 187 ASN A O 1
ATOM 1387 N N . SER A 1 188 ? -19.640 16.410 -39.185 1.00 37.31 188 SER A N 1
ATOM 1388 C CA . SER A 1 188 ? -19.259 16.013 -40.546 1.00 37.31 188 SER A CA 1
ATOM 1389 C C . SER A 1 188 ? -19.186 14.484 -40.616 1.00 37.31 188 SER A C 1
ATOM 1391 O O . SER A 1 188 ? -18.980 13.819 -39.600 1.00 37.31 188 SER A O 1
ATOM 1393 N N . ALA A 1 189 ? -19.467 13.918 -41.789 1.00 37.28 189 ALA A N 1
ATOM 1394 C CA . ALA A 1 189 ? -19.618 12.481 -41.994 1.00 37.28 189 ALA A CA 1
ATOM 1395 C C . ALA A 1 189 ? -19.164 12.082 -43.405 1.00 37.28 189 ALA A C 1
ATOM 1397 O O . ALA A 1 189 ? -19.319 12.882 -44.326 1.00 37.28 189 ALA A O 1
ATOM 1398 N N . ALA A 1 190 ? -18.743 10.817 -43.546 1.00 36.97 190 ALA A N 1
ATOM 1399 C CA . ALA A 1 190 ? -18.479 10.105 -44.807 1.00 36.97 190 ALA A CA 1
ATOM 1400 C C . ALA A 1 190 ? -17.293 10.661 -45.653 1.00 36.97 190 ALA A C 1
ATOM 1402 O O . ALA A 1 190 ? -16.846 11.780 -45.431 1.00 36.97 190 ALA A O 1
ATOM 1403 N N . ASN A 1 191 ? -16.699 9.928 -46.604 1.00 36.47 191 ASN A N 1
ATOM 1404 C CA . ASN A 1 191 ? -16.950 8.562 -47.089 1.00 36.47 191 ASN A CA 1
ATOM 1405 C C . ASN A 1 191 ? -15.681 7.982 -47.759 1.00 36.47 191 ASN A C 1
ATOM 1407 O O . ASN A 1 191 ? -14.877 8.786 -48.217 1.00 36.47 191 ASN A O 1
ATOM 1411 N N . SER A 1 192 ? -15.625 6.647 -47.939 1.00 37.34 192 SER A N 1
ATOM 1412 C CA . SER A 1 192 ? -14.830 5.908 -48.963 1.00 37.34 192 SER A CA 1
ATOM 1413 C C . SER A 1 192 ? -13.288 6.129 -48.978 1.00 37.34 192 SER A C 1
ATOM 1415 O O . SER A 1 192 ? -12.780 7.095 -48.435 1.00 37.34 192 SER A O 1
ATOM 1417 N N . GLU A 1 193 ? -12.436 5.239 -49.489 1.00 38.25 193 GLU A N 1
ATOM 1418 C CA . GLU A 1 193 ? -12.593 4.213 -50.530 1.00 38.25 193 GLU A CA 1
ATOM 1419 C C . GLU A 1 193 ? -12.004 2.852 -50.120 1.00 38.25 193 GLU A C 1
ATOM 1421 O O . GLU A 1 193 ? -11.223 2.739 -49.176 1.00 38.25 193 GLU A O 1
ATOM 1426 N N . ALA A 1 194 ? -12.411 1.813 -50.847 1.00 36.09 194 ALA A N 1
ATOM 1427 C CA . ALA A 1 194 ? -11.777 0.505 -50.835 1.00 36.09 194 ALA A CA 1
ATOM 1428 C C . ALA A 1 194 ? -11.060 0.310 -52.173 1.00 36.09 194 ALA A C 1
ATOM 1430 O O . ALA A 1 194 ? -11.628 0.645 -53.210 1.00 36.09 194 ALA A O 1
ATOM 1431 N N . GLU A 1 195 ? -9.884 -0.308 -52.150 1.00 35.62 195 GLU A N 1
ATOM 1432 C CA . GLU A 1 195 ? -9.316 -0.960 -53.327 1.00 35.62 195 GLU A CA 1
ATOM 1433 C C . GLU A 1 195 ? -8.725 -2.307 -52.893 1.00 35.62 195 GLU A C 1
ATOM 1435 O O . GLU A 1 195 ? -8.196 -2.448 -51.785 1.00 35.62 195 GLU A O 1
ATOM 1440 N N . ALA A 1 196 ? -8.928 -3.315 -53.731 1.00 37.22 196 ALA A N 1
ATOM 1441 C CA . ALA A 1 196 ? -8.526 -4.701 -53.537 1.00 37.22 196 ALA A CA 1
ATOM 1442 C C . ALA A 1 196 ? -7.893 -5.210 -54.841 1.00 37.22 196 ALA A C 1
ATOM 1444 O O . ALA A 1 196 ? -8.055 -4.569 -55.877 1.00 37.22 196 ALA A O 1
ATOM 1445 N N . ASP A 1 197 ? -7.240 -6.374 -54.768 1.00 36.19 197 ASP A N 1
ATOM 1446 C CA . ASP A 1 197 ? -6.460 -7.001 -55.849 1.00 36.19 197 ASP A CA 1
ATOM 1447 C C . ASP A 1 197 ? -5.175 -6.212 -56.245 1.00 36.19 197 ASP A C 1
ATOM 1449 O O . ASP A 1 197 ? -5.018 -5.040 -55.923 1.00 36.19 197 ASP A O 1
ATOM 1453 N N . GLU A 1 198 ? -4.124 -6.817 -56.815 1.00 39.41 198 GLU A N 1
ATOM 1454 C CA . GLU A 1 198 ? -4.062 -8.122 -57.484 1.00 39.41 198 GLU A CA 1
ATOM 1455 C C . GLU A 1 198 ? -2.729 -8.884 -57.233 1.00 39.41 198 GLU A C 1
ATOM 1457 O O . GLU A 1 198 ? -1.638 -8.366 -57.441 1.00 39.41 198 GLU A O 1
ATOM 1462 N N . VAL A 1 199 ? -2.865 -10.118 -56.731 1.00 38.09 199 VAL A N 1
ATOM 1463 C CA . VAL A 1 199 ? -2.235 -11.406 -57.122 1.00 38.09 199 VAL A CA 1
ATOM 1464 C C . VAL A 1 199 ? -0.785 -11.506 -57.698 1.00 38.09 199 VAL A C 1
ATOM 1466 O O . VAL A 1 199 ? -0.383 -10.799 -58.614 1.00 38.09 199 VAL A O 1
ATOM 1469 N N . LEU A 1 200 ? -0.132 -12.622 -57.290 1.00 37.88 200 LEU A N 1
ATOM 1470 C CA . LEU A 1 200 ? 0.898 -13.469 -57.965 1.00 37.88 200 LEU A CA 1
ATOM 1471 C C . LEU A 1 200 ? 2.381 -13.160 -57.603 1.00 37.88 200 LEU A C 1
ATOM 1473 O O . LEU A 1 200 ? 2.745 -12.009 -57.422 1.00 37.88 200 LEU A O 1
ATOM 1477 N N . ALA A 1 201 ? 3.313 -14.119 -57.448 1.00 44.94 201 ALA A N 1
ATOM 1478 C CA . ALA A 1 201 ? 3.317 -15.560 -57.749 1.00 44.94 201 ALA A CA 1
ATOM 1479 C C . ALA A 1 201 ? 4.187 -16.397 -56.772 1.00 44.94 201 ALA A C 1
ATOM 1481 O O . ALA A 1 201 ? 5.017 -15.867 -56.038 1.00 44.94 201 ALA A O 1
ATOM 1482 N N . HIS A 1 202 ? 4.017 -17.724 -56.822 1.00 44.34 202 HIS A N 1
ATOM 1483 C CA . HIS A 1 202 ? 4.957 -18.726 -56.295 1.00 44.34 202 HIS A CA 1
ATOM 1484 C C . HIS A 1 202 ? 6.226 -18.831 -57.164 1.00 44.34 202 HIS A C 1
ATOM 1486 O O . HIS A 1 202 ? 6.093 -18.846 -58.378 1.00 44.34 202 HIS A O 1
ATOM 1492 N N . ASP A 1 203 ? 7.390 -19.024 -56.531 1.00 45.16 203 ASP A N 1
ATOM 1493 C CA . ASP A 1 203 ? 8.530 -19.891 -56.927 1.00 45.16 203 ASP A CA 1
ATOM 1494 C C . ASP A 1 203 ? 9.561 -19.790 -55.774 1.00 45.16 203 ASP A C 1
ATOM 1496 O O . ASP A 1 203 ? 9.850 -18.693 -55.309 1.00 45.16 203 ASP A O 1
ATOM 1500 N N . VAL A 1 204 ? 10.074 -20.822 -55.091 1.00 44.66 204 VAL A N 1
ATOM 1501 C CA . VAL A 1 204 ? 10.476 -22.200 -55.440 1.00 44.66 204 VAL A CA 1
ATOM 1502 C C . VAL A 1 204 ? 11.674 -22.272 -56.394 1.00 44.66 204 VAL A C 1
ATOM 1504 O O . VAL A 1 204 ? 11.536 -22.644 -57.547 1.00 44.66 204 VAL A O 1
ATOM 1507 N N . HIS A 1 205 ? 12.880 -22.026 -55.868 1.00 46.66 205 HIS A N 1
ATOM 1508 C CA . HIS A 1 205 ? 13.919 -23.070 -55.768 1.00 46.66 205 HIS A CA 1
ATOM 1509 C C . HIS A 1 205 ? 15.118 -22.608 -54.903 1.00 46.66 205 HIS A C 1
ATOM 1511 O O . HIS A 1 205 ? 15.363 -21.407 -54.791 1.00 46.66 205 HIS A O 1
ATOM 1517 N N . PRO A 1 206 ? 15.867 -23.530 -54.262 1.00 56.19 206 PRO A N 1
ATOM 1518 C CA . PRO A 1 206 ? 17.116 -23.222 -53.572 1.00 56.19 206 PRO A CA 1
ATOM 1519 C C . PRO A 1 206 ? 18.331 -23.462 -54.483 1.00 56.19 206 PRO A C 1
ATOM 1521 O O . PRO A 1 206 ? 18.401 -24.495 -55.148 1.00 56.19 206 PRO A O 1
ATOM 1524 N N . GLU A 1 207 ? 19.334 -22.584 -54.428 1.00 51.38 207 GLU A N 1
ATOM 1525 C CA . GLU A 1 207 ? 20.677 -22.873 -54.952 1.00 51.38 207 GLU A CA 1
ATOM 1526 C C . GLU A 1 207 ? 21.728 -22.921 -53.840 1.00 51.38 207 GLU A C 1
ATOM 1528 O O . GLU A 1 207 ? 21.608 -22.292 -52.786 1.00 51.38 207 GLU A O 1
ATOM 1533 N N . THR A 1 208 ? 22.751 -23.739 -54.074 1.00 56.53 208 THR A N 1
ATOM 1534 C CA . THR A 1 208 ? 23.745 -24.159 -53.090 1.00 56.53 208 THR A CA 1
ATOM 1535 C C . THR A 1 208 ? 25.172 -23.862 -53.559 1.00 56.53 208 THR A C 1
ATOM 1537 O O . THR A 1 208 ? 25.485 -23.974 -54.738 1.00 56.53 208 THR A O 1
ATOM 1540 N N . HIS A 1 209 ? 26.058 -23.636 -52.578 1.00 49.19 209 HIS A N 1
ATOM 1541 C CA . HIS A 1 209 ? 27.530 -23.711 -52.679 1.00 49.19 209 HIS A CA 1
ATOM 1542 C C . HIS A 1 209 ? 28.275 -22.578 -53.431 1.00 49.19 209 HIS A C 1
ATOM 1544 O O . HIS A 1 209 ? 27.659 -21.819 -54.171 1.00 49.19 209 HIS A O 1
ATOM 1550 N N . PRO A 1 210 ? 29.618 -22.460 -53.266 1.00 62.31 210 PRO A N 1
ATOM 1551 C CA . PRO A 1 210 ? 30.516 -23.173 -52.337 1.00 62.31 210 PRO A CA 1
ATOM 1552 C C . PRO A 1 210 ? 31.322 -22.265 -51.381 1.00 62.31 210 PRO A C 1
ATOM 1554 O O . PRO A 1 210 ? 31.456 -21.061 -51.568 1.00 62.31 210 PRO A O 1
ATOM 1557 N N . LYS A 1 211 ? 31.956 -22.895 -50.379 1.00 49.59 211 LYS A N 1
ATOM 1558 C CA . LYS A 1 211 ? 33.154 -22.351 -49.718 1.00 49.59 211 LYS A CA 1
ATOM 1559 C C . LYS A 1 211 ? 34.406 -22.734 -50.516 1.00 49.59 211 LYS A C 1
ATOM 1561 O O . LYS A 1 211 ? 34.596 -23.913 -50.799 1.00 49.59 211 LYS A O 1
ATOM 1566 N N . THR A 1 212 ? 35.299 -21.774 -50.711 1.00 62.09 212 THR A N 1
ATOM 1567 C CA . THR A 1 212 ? 36.747 -21.950 -50.930 1.00 62.09 212 THR A CA 1
ATOM 1568 C C . THR A 1 212 ? 37.416 -20.855 -50.095 1.00 62.09 212 THR A C 1
ATOM 1570 O O . THR A 1 212 ? 37.019 -19.700 -50.226 1.00 62.09 212 THR A O 1
ATOM 1573 N N . ALA A 1 213 ? 38.159 -21.191 -49.039 1.00 57.12 213 ALA A N 1
ATOM 1574 C CA . ALA A 1 213 ? 39.535 -21.716 -49.023 1.00 57.12 213 ALA A CA 1
ATOM 1575 C C . ALA A 1 213 ? 40.498 -20.561 -48.704 1.00 57.12 213 ALA A C 1
ATOM 1577 O O . ALA A 1 213 ? 40.610 -19.657 -49.555 1.00 57.12 213 ALA A O 1
#

Radius of gyration: 38.89 Å; chains: 1; bounding box: 86×62×119 Å

Secondary structure (DSSP, 8-state):
--S-GGG-HHHHHHHHHHHHHHHHHHHHHHHHHHHHHHHHHHHHTT--TTTSSS-HHHHHHHHHHHTTPPPPEEEEEEEES-TTS-EEEEEEEEGGGTEEEEEEESSHHHHHHHHHHHHHHHHHHHHHS------PPP---------------------------------------------------------------------------